Protein AF-A0A8T0D996-F1 (afdb_monomer)

Sequence (289 aa):
MVEKCVLMEALILLCLRLPQSIEVQRDLLKQLVSHVTSAWSTPTPTSQSTPMLRLLTTCATGGSGLVSILGLDQPISAHQDFQSPYVQMRITLGQNVLALLATSRRLSEPANSQQVFKRIHYLSFYHNNLFYLQQITVPLLEPVVSSVFVVVRAFNELWLPDTRALVDPSVLPAFEMTEHVKYTLLSLQIGRTDKRHLPEPKTPLERIRSSLYEHHENLLTIVGLLFTGLSPSLYHLPTDQLAMLLHQGCCAAFEHLPDLKLNSLLRILFIITLLWAFQFYPVDIAYYL

Structure (mmCIF, N/CA/C/O backbone):
data_AF-A0A8T0D996-F1
#
_entry.id   AF-A0A8T0D996-F1
#
loop_
_atom_site.group_PDB
_atom_site.id
_atom_site.type_symbol
_atom_site.label_atom_id
_atom_site.label_alt_id
_atom_site.label_comp_id
_atom_site.label_asym_id
_atom_site.label_entity_id
_atom_site.label_seq_id
_atom_site.pdbx_PDB_ins_code
_atom_site.Cartn_x
_atom_site.Cartn_y
_atom_site.Cartn_z
_atom_site.occupancy
_atom_site.B_iso_or_equiv
_atom_site.auth_seq_id
_atom_site.auth_comp_id
_atom_site.auth_asym_id
_atom_site.auth_atom_id
_atom_site.pdbx_PDB_model_num
ATOM 1 N N . MET A 1 1 ? 6.447 14.716 3.482 1.00 75.19 1 MET A N 1
ATOM 2 C CA . MET A 1 1 ? 5.285 13.816 3.686 1.00 75.19 1 MET A CA 1
ATOM 3 C C . MET A 1 1 ? 5.324 13.144 5.052 1.00 75.19 1 MET A C 1
ATOM 5 O O . MET A 1 1 ? 4.325 13.214 5.748 1.00 75.19 1 MET A O 1
ATOM 9 N N . VAL A 1 2 ? 6.461 12.573 5.469 1.00 82.50 2 VAL A N 1
ATOM 10 C CA . VAL A 1 2 ? 6.620 11.930 6.791 1.00 82.50 2 VAL A CA 1
ATOM 11 C C . VAL A 1 2 ? 6.151 12.824 7.948 1.00 82.50 2 VAL A C 1
ATOM 13 O O . VAL A 1 2 ? 5.366 12.376 8.769 1.00 82.50 2 VAL A O 1
ATOM 16 N N . GLU A 1 3 ? 6.523 14.106 7.963 1.00 86.38 3 GLU A N 1
ATOM 17 C CA . GLU A 1 3 ? 6.067 15.069 8.985 1.00 86.38 3 GLU A CA 1
ATOM 18 C C . GLU A 1 3 ? 4.539 15.217 9.039 1.00 86.38 3 GLU A C 1
ATOM 20 O O . GLU A 1 3 ? 3.952 15.231 10.118 1.00 86.38 3 GLU A O 1
ATOM 25 N N . LYS A 1 4 ? 3.877 15.265 7.872 1.00 88.56 4 LYS A N 1
ATOM 26 C CA . LYS A 1 4 ? 2.409 15.321 7.783 1.00 88.56 4 LYS A CA 1
ATOM 27 C C . LYS A 1 4 ? 1.777 14.048 8.348 1.00 88.56 4 LYS A C 1
ATOM 29 O O . LYS A 1 4 ? 0.777 14.138 9.049 1.00 88.56 4 LYS A O 1
ATOM 34 N N . CYS A 1 5 ? 2.371 12.884 8.077 1.00 90.75 5 CYS A N 1
ATOM 35 C CA . CYS A 1 5 ? 1.929 11.611 8.646 1.00 90.75 5 CYS A CA 1
ATOM 36 C C . CYS A 1 5 ? 2.093 11.589 10.172 1.00 90.75 5 CYS A C 1
ATOM 38 O O . CYS A 1 5 ? 1.161 11.210 10.867 1.00 90.75 5 CYS A O 1
ATOM 40 N N . VAL A 1 6 ? 3.227 12.055 10.705 1.00 91.38 6 VAL A N 1
ATOM 41 C CA . VAL A 1 6 ? 3.458 12.140 12.160 1.00 91.38 6 VAL A CA 1
ATOM 42 C C . VAL A 1 6 ? 2.437 13.062 12.830 1.00 91.38 6 VAL A C 1
ATOM 44 O O . VAL A 1 6 ? 1.880 12.714 13.870 1.00 91.38 6 VAL A O 1
ATOM 47 N N . LEU A 1 7 ? 2.140 14.212 12.218 1.00 92.94 7 LEU A N 1
ATOM 48 C CA . LEU A 1 7 ? 1.104 15.114 12.717 1.00 92.94 7 LEU A CA 1
ATOM 49 C C . LEU A 1 7 ? -0.284 14.457 12.682 1.00 92.94 7 LEU A C 1
ATOM 51 O O . LEU A 1 7 ? -1.027 14.564 13.654 1.00 92.94 7 LEU A O 1
ATOM 55 N N . MET A 1 8 ? -0.617 13.742 11.602 1.00 93.81 8 MET A N 1
ATOM 56 C CA . MET A 1 8 ? -1.866 12.981 11.494 1.00 93.81 8 MET A CA 1
ATOM 57 C C . MET A 1 8 ? -1.991 11.949 12.620 1.00 93.81 8 MET A C 1
ATOM 59 O O . MET A 1 8 ? -3.037 11.863 13.256 1.00 93.81 8 MET A O 1
ATOM 63 N N . GLU A 1 9 ? -0.919 11.207 12.914 1.00 92.25 9 GLU A N 1
ATOM 64 C CA . GLU A 1 9 ? -0.907 10.242 14.017 1.00 92.25 9 GLU A CA 1
ATOM 65 C C . GLU A 1 9 ? -1.180 10.909 15.368 1.00 92.25 9 GLU A C 1
ATOM 67 O O . GLU A 1 9 ? -1.999 10.419 16.147 1.00 92.25 9 GLU A O 1
ATOM 72 N N . ALA A 1 10 ? -0.523 12.040 15.638 1.00 91.25 10 ALA A N 1
ATOM 73 C CA . ALA A 1 10 ? -0.723 12.789 16.873 1.00 91.25 10 ALA A CA 1
ATOM 74 C C . ALA A 1 10 ? -2.167 13.300 17.002 1.00 91.25 10 ALA A C 1
ATOM 76 O O . ALA A 1 10 ? -2.768 13.175 18.068 1.00 91.25 10 ALA A O 1
ATOM 77 N N . LEU A 1 11 ? -2.747 13.823 15.917 1.00 92.75 11 LEU A N 1
ATOM 78 C CA . LEU A 1 11 ? -4.128 14.306 15.903 1.00 92.75 11 LEU A CA 1
ATOM 79 C C . LEU A 1 11 ? -5.136 13.173 16.127 1.00 92.75 11 LEU A C 1
ATOM 81 O O . LEU A 1 11 ? -6.045 13.340 16.935 1.00 92.75 11 LEU A O 1
ATOM 85 N N . ILE A 1 12 ? -4.947 12.008 15.495 1.00 92.25 12 ILE A N 1
ATOM 86 C CA . ILE A 1 12 ? -5.802 10.830 15.727 1.00 92.25 12 ILE A CA 1
ATOM 87 C C . ILE A 1 12 ? -5.760 10.427 17.207 1.00 92.25 12 ILE A C 1
ATOM 89 O O . ILE A 1 12 ? -6.809 10.228 17.820 1.00 92.25 12 ILE A O 1
ATOM 93 N N . LEU A 1 13 ? -4.565 10.364 17.806 1.00 88.25 13 LEU A N 1
ATOM 94 C CA . LEU A 1 13 ? -4.406 10.034 19.226 1.00 88.25 13 LEU A CA 1
ATOM 95 C C . LEU A 1 13 ? -5.079 11.050 20.151 1.00 88.25 13 LEU A C 1
ATOM 97 O O . LEU A 1 13 ? -5.648 10.661 21.170 1.00 88.25 13 LEU A O 1
ATOM 101 N N . LEU A 1 14 ? -5.001 12.340 19.824 1.00 87.62 14 LEU A N 1
ATOM 102 C CA . LEU A 1 14 ? -5.668 13.386 20.594 1.00 87.62 14 LEU A CA 1
ATOM 103 C C . LEU A 1 14 ? -7.18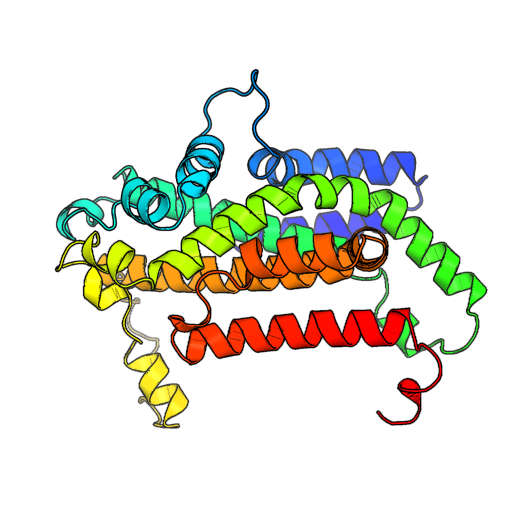8 13.259 20.485 1.00 87.62 14 LEU A C 1
ATOM 105 O O . LEU A 1 14 ? -7.861 13.300 21.512 1.00 87.62 14 LEU A O 1
ATOM 109 N N . CYS A 1 15 ? -7.723 13.035 19.282 1.00 87.81 15 CYS A N 1
ATOM 110 C CA . CYS A 1 15 ? -9.157 12.847 19.068 1.00 87.81 15 CYS A CA 1
ATOM 111 C C . CYS A 1 15 ? -9.710 11.640 19.838 1.00 87.81 15 CYS A C 1
ATOM 113 O O . CYS A 1 15 ? -10.739 11.771 20.494 1.00 87.81 15 CYS A O 1
ATOM 115 N N . LEU A 1 16 ? -8.998 10.507 19.829 1.00 84.69 16 LEU A N 1
ATOM 116 C CA . LEU A 1 16 ? -9.364 9.302 20.591 1.00 84.69 16 LEU A CA 1
ATOM 117 C C . LEU A 1 16 ? -9.319 9.498 22.118 1.00 84.69 16 LEU A C 1
ATOM 119 O O . LEU A 1 16 ? -9.825 8.663 22.862 1.00 84.69 16 LEU A O 1
ATOM 123 N N . ARG A 1 17 ? -8.677 10.569 22.601 1.00 83.44 17 ARG A N 1
ATOM 124 C CA . ARG A 1 17 ? -8.525 10.892 24.029 1.00 83.44 17 ARG A CA 1
ATOM 125 C C . ARG A 1 17 ? -9.355 12.097 24.469 1.00 83.44 17 ARG A C 1
ATOM 127 O O . ARG A 1 17 ? -9.225 12.528 25.616 1.00 83.44 17 ARG A O 1
ATOM 134 N N . LEU A 1 18 ? -10.180 12.664 23.587 1.00 80.31 18 LEU A N 1
ATOM 135 C CA . LEU A 1 18 ? -11.054 13.778 23.947 1.00 80.31 18 LEU A CA 1
ATOM 136 C C . LEU A 1 18 ? -12.053 13.333 25.029 1.00 80.31 18 LEU A C 1
ATOM 138 O O . LEU A 1 18 ? -12.611 12.248 24.932 1.00 80.31 18 LEU A O 1
ATOM 142 N N . PRO A 1 19 ? -12.349 14.151 26.050 1.00 80.44 19 PRO A N 1
ATOM 143 C CA . PRO A 1 19 ? -13.392 13.845 27.028 1.00 80.44 19 PRO A CA 1
ATOM 144 C C . PRO A 1 19 ? -14.775 14.192 26.446 1.00 80.44 19 PRO A C 1
ATOM 146 O O . PRO A 1 19 ? -15.463 15.084 26.933 1.00 80.44 19 PRO A O 1
ATOM 149 N N . GLN A 1 20 ? -15.137 13.551 25.336 1.00 82.06 20 GLN A N 1
ATOM 150 C CA . GLN A 1 20 ? -16.372 13.778 24.574 1.00 82.06 20 GLN A CA 1
ATOM 151 C C . GLN A 1 20 ? -17.089 12.452 24.312 1.00 82.06 20 GLN A C 1
ATOM 153 O O . GLN A 1 20 ? -16.497 11.390 24.504 1.00 82.06 20 GLN A O 1
ATOM 158 N N . SER A 1 21 ? -18.347 12.497 23.863 1.00 83.69 21 SER A N 1
ATOM 159 C CA . SER A 1 21 ? -19.092 11.276 23.533 1.00 83.69 21 SER A CA 1
ATOM 160 C C . SER A 1 21 ? -18.462 10.509 22.359 1.00 83.69 21 SER A C 1
ATOM 162 O O . SER A 1 21 ? -17.690 11.068 21.570 1.00 83.69 21 SER A O 1
ATOM 164 N N . ILE A 1 22 ? -18.812 9.225 22.234 1.00 82.06 22 ILE A N 1
ATOM 165 C CA . ILE A 1 22 ? -18.347 8.339 21.153 1.00 82.06 22 ILE A CA 1
ATOM 166 C C . ILE A 1 22 ? -18.677 8.943 19.788 1.00 82.06 22 ILE A C 1
ATOM 168 O O . ILE A 1 22 ? -17.839 8.957 18.891 1.00 82.06 22 ILE A O 1
ATOM 172 N N . GLU A 1 23 ? -19.887 9.477 19.642 1.00 86.69 23 GLU A N 1
ATOM 173 C CA . GLU A 1 23 ? -20.393 10.064 18.404 1.00 86.69 23 GLU A CA 1
ATOM 174 C C . GLU A 1 23 ? -19.550 11.270 17.995 1.00 86.69 23 GLU A C 1
ATOM 176 O O . GLU A 1 23 ? -19.100 11.344 16.854 1.00 86.69 23 GLU A O 1
ATOM 181 N N . VAL A 1 24 ? -19.255 12.165 18.943 1.00 88.00 24 VAL A N 1
ATOM 182 C CA . VAL A 1 24 ? -18.437 13.360 18.694 1.00 88.00 24 VAL A CA 1
ATOM 183 C C . VAL A 1 24 ? -17.018 12.972 18.283 1.00 88.00 24 VAL A C 1
ATOM 185 O O . VAL A 1 24 ? -16.485 13.520 17.319 1.00 88.00 24 VAL A O 1
ATOM 188 N N . GLN A 1 25 ? -16.403 12.009 18.975 1.00 87.00 25 GLN A N 1
ATOM 189 C CA . GLN A 1 25 ? -15.058 11.540 18.631 1.00 87.00 25 GLN A CA 1
ATOM 190 C C . GLN A 1 25 ? -15.015 10.856 17.270 1.00 87.00 25 GLN A C 1
ATOM 192 O O . GLN A 1 25 ? -14.114 11.126 16.476 1.00 87.00 25 GLN A O 1
ATOM 197 N N . ARG A 1 26 ? -15.998 10.000 16.983 1.00 88.12 26 ARG A N 1
ATOM 198 C CA . ARG A 1 26 ? -16.137 9.322 15.695 1.00 88.12 26 ARG A CA 1
ATOM 199 C C . ARG A 1 26 ? -16.312 10.319 14.563 1.00 88.12 26 ARG A C 1
ATOM 201 O O . ARG A 1 26 ? -15.649 10.173 13.542 1.00 88.12 26 ARG A O 1
ATOM 208 N N . ASP A 1 27 ? -17.158 11.328 14.727 1.00 92.69 27 ASP A N 1
ATOM 209 C CA . ASP A 1 27 ? -17.435 12.300 13.671 1.00 92.69 27 ASP A CA 1
ATOM 210 C C . ASP A 1 27 ? -16.223 13.220 13.426 1.00 92.69 27 ASP A C 1
ATOM 212 O O . ASP A 1 27 ? -15.855 13.452 12.271 1.00 92.69 27 ASP A O 1
ATOM 216 N N . LEU A 1 28 ? -15.522 13.642 14.488 1.00 92.88 28 LEU A N 1
ATOM 217 C CA . LEU A 1 28 ? -14.243 14.360 14.388 1.00 92.88 28 LEU A CA 1
ATOM 218 C C . LEU A 1 28 ? -13.171 13.531 13.679 1.00 92.88 28 LEU A C 1
ATOM 220 O O . LEU A 1 28 ? -12.520 14.022 12.757 1.00 92.88 28 LEU A O 1
ATOM 224 N N . LEU A 1 29 ? -12.993 12.269 14.081 1.00 93.50 29 LEU A N 1
ATOM 225 C CA . LEU A 1 29 ? -12.034 11.368 13.442 1.00 93.50 29 LEU A CA 1
ATOM 226 C C . LEU A 1 29 ? -12.400 11.124 11.986 1.00 93.50 29 LEU A C 1
ATOM 228 O O . LEU A 1 29 ? -11.531 11.230 11.126 1.00 93.50 29 LEU A O 1
ATOM 232 N N . LYS A 1 30 ? -13.677 10.871 11.692 1.00 94.44 30 LYS A N 1
ATOM 233 C CA . LYS A 1 30 ? -14.182 10.706 10.329 1.00 94.44 30 LYS A CA 1
ATOM 234 C C . LYS A 1 30 ? -13.843 11.917 9.472 1.00 94.44 30 LYS A C 1
ATOM 236 O O . LYS A 1 30 ? -13.360 11.738 8.359 1.00 94.44 30 LYS A O 1
ATOM 241 N N . GLN A 1 31 ? -14.045 13.132 9.978 1.00 95.38 31 GLN A N 1
ATOM 242 C CA . GLN A 1 31 ? -13.677 14.352 9.266 1.00 95.38 31 GLN A CA 1
ATOM 243 C C . GLN A 1 31 ? -12.158 14.451 9.065 1.00 95.38 31 GLN A C 1
ATOM 245 O O . GLN A 1 31 ? -11.712 14.697 7.943 1.00 95.38 31 GLN A O 1
ATOM 250 N N . LEU A 1 32 ? -11.371 14.201 10.115 1.00 95.06 32 LEU A N 1
ATOM 251 C CA . LEU A 1 32 ? -9.907 14.260 10.090 1.00 95.06 32 LEU A CA 1
ATOM 252 C C . LEU A 1 32 ? -9.307 13.298 9.053 1.00 95.06 32 LEU A C 1
ATOM 254 O O . LEU A 1 32 ? -8.478 13.704 8.235 1.00 95.06 32 LEU A O 1
ATOM 258 N N . VAL A 1 33 ? -9.742 12.034 9.057 1.00 95.00 33 VAL A N 1
ATOM 259 C CA . VAL A 1 33 ? -9.182 10.985 8.190 1.00 95.00 33 VAL A CA 1
ATOM 260 C C . VAL A 1 33 ? -9.919 10.826 6.861 1.00 95.00 33 VAL A C 1
ATOM 262 O O . VAL A 1 33 ? -9.499 10.014 6.043 1.00 95.00 33 VAL A O 1
ATOM 265 N N . SER A 1 34 ? -10.974 11.610 6.611 1.00 93.62 34 SER A N 1
ATOM 266 C CA . SER A 1 34 ? -11.822 11.503 5.412 1.00 93.62 34 SER A CA 1
ATOM 267 C C . SER A 1 34 ? -11.028 11.503 4.107 1.00 93.62 34 SER A C 1
ATOM 269 O O . SER A 1 34 ? -11.274 10.672 3.240 1.00 93.62 34 SER A O 1
ATOM 271 N N . HIS A 1 35 ? -10.049 12.396 3.965 1.00 91.38 35 HIS A N 1
ATOM 272 C CA . HIS A 1 35 ? -9.202 12.485 2.774 1.00 91.38 35 HIS A CA 1
ATOM 273 C C . HIS A 1 35 ? -8.337 11.234 2.552 1.00 91.38 35 HIS A C 1
ATOM 275 O O . HIS A 1 35 ? -8.028 10.908 1.411 1.00 91.38 35 HIS A O 1
ATOM 281 N N . VAL A 1 36 ? -7.964 10.527 3.626 1.00 94.38 36 VAL A N 1
ATOM 282 C CA . VAL A 1 36 ? -7.227 9.261 3.544 1.00 94.38 36 VAL A CA 1
ATOM 283 C C . VAL A 1 36 ? -8.195 8.139 3.205 1.00 94.38 36 VAL A C 1
ATOM 285 O O . VAL A 1 36 ? -8.009 7.451 2.211 1.00 94.38 36 VAL A O 1
ATOM 288 N N . THR A 1 37 ? -9.253 7.963 3.997 1.00 92.69 37 THR A N 1
ATOM 289 C CA . THR A 1 37 ? -10.162 6.823 3.839 1.00 92.69 37 THR A CA 1
ATOM 290 C C . THR A 1 37 ? -10.906 6.882 2.510 1.00 92.69 37 THR A C 1
ATOM 292 O O . THR A 1 37 ? -10.937 5.883 1.805 1.00 92.69 37 THR A O 1
ATOM 295 N N . SER A 1 38 ? -11.392 8.053 2.087 1.00 91.44 38 SER A N 1
ATOM 296 C CA . SER A 1 38 ? -12.090 8.210 0.799 1.00 91.44 38 SER A CA 1
ATOM 297 C C . SER A 1 38 ? -11.218 7.934 -0.427 1.00 91.44 38 SER A C 1
ATOM 299 O O . SER A 1 38 ? -11.745 7.476 -1.436 1.00 91.44 38 SER A O 1
ATOM 301 N N . ALA A 1 39 ? -9.902 8.162 -0.353 1.00 92.81 39 ALA A N 1
ATOM 302 C CA . ALA A 1 39 ? -8.986 7.836 -1.446 1.00 92.81 39 ALA A CA 1
ATOM 303 C C . ALA A 1 39 ? -8.824 6.319 -1.640 1.00 92.81 39 ALA A C 1
ATOM 305 O O . ALA A 1 39 ? -8.518 5.872 -2.744 1.00 92.81 39 ALA A O 1
ATOM 306 N N . TRP A 1 40 ? -9.036 5.542 -0.574 1.00 94.62 40 TRP A N 1
ATOM 307 C CA . TRP A 1 40 ? -8.930 4.084 -0.556 1.00 94.62 40 TRP A CA 1
ATOM 308 C C . TRP A 1 40 ? -10.284 3.372 -0.540 1.00 94.62 40 TRP A C 1
ATOM 310 O O . TRP A 1 40 ? -10.323 2.159 -0.709 1.00 94.62 40 TRP A O 1
ATOM 320 N N . SER A 1 41 ? -11.394 4.076 -0.344 1.00 85.81 41 SER A N 1
ATOM 321 C CA . SER A 1 41 ? -12.723 3.470 -0.386 1.00 85.81 41 SER A CA 1
ATOM 322 C C . SER A 1 41 ? -13.035 2.895 -1.767 1.00 85.81 41 SER A C 1
ATOM 324 O O . SER A 1 41 ? -12.596 3.416 -2.794 1.00 85.81 41 SER A O 1
ATOM 326 N N . THR A 1 42 ? -13.832 1.827 -1.790 1.00 74.25 42 THR A N 1
ATOM 327 C CA . THR A 1 42 ? -14.302 1.196 -3.027 1.00 74.25 42 THR A CA 1
ATOM 328 C C . THR A 1 42 ? -14.945 2.232 -3.968 1.00 74.25 42 THR A C 1
ATOM 330 O O . THR A 1 42 ? -15.748 3.050 -3.505 1.00 74.25 42 THR A O 1
ATOM 333 N N . PRO A 1 43 ? -14.637 2.198 -5.281 1.00 68.62 43 PRO A N 1
ATOM 334 C CA . PRO A 1 43 ? -15.266 3.055 -6.282 1.00 68.62 43 PRO A CA 1
ATOM 335 C C . PRO A 1 43 ? -16.793 3.031 -6.170 1.00 68.62 43 PRO A C 1
ATOM 337 O O . PRO A 1 43 ? -17.397 1.960 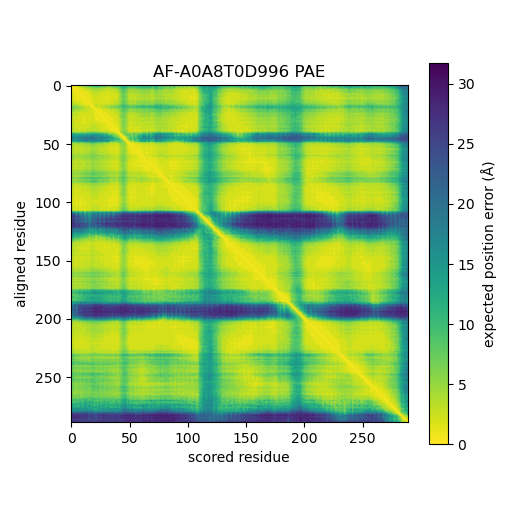-6.200 1.00 68.62 43 PRO A O 1
ATOM 340 N N . THR A 1 44 ? -17.429 4.200 -6.103 1.00 65.69 44 THR A N 1
ATOM 341 C CA . THR A 1 44 ? -18.883 4.306 -6.310 1.00 65.69 44 THR A CA 1
ATOM 342 C C . THR A 1 44 ? -19.147 4.833 -7.722 1.00 65.69 44 THR A C 1
ATOM 344 O O . THR A 1 44 ? -18.340 5.612 -8.234 1.00 65.69 44 THR A O 1
ATOM 347 N N . PRO A 1 45 ? -20.257 4.448 -8.379 1.00 59.62 45 PRO A N 1
ATOM 348 C CA . PRO A 1 45 ? -20.534 4.823 -9.772 1.00 59.62 45 PRO A CA 1
ATOM 349 C C . PRO A 1 45 ? -20.622 6.341 -10.016 1.00 59.62 45 PRO A C 1
ATOM 351 O O . PRO A 1 45 ? -20.554 6.785 -11.156 1.00 59.62 45 PRO A O 1
ATOM 354 N N . THR A 1 46 ? -20.740 7.149 -8.959 1.00 60.12 46 THR A N 1
ATOM 355 C CA . THR A 1 46 ? -20.806 8.617 -9.006 1.00 60.12 46 THR A CA 1
ATOM 356 C C . THR A 1 46 ? -19.481 9.310 -8.667 1.00 60.12 46 THR A C 1
ATOM 358 O O . THR A 1 46 ? -19.439 10.537 -8.580 1.00 60.12 46 THR A O 1
ATOM 361 N N . SER A 1 47 ? -18.399 8.567 -8.410 1.00 64.88 47 SER A N 1
ATOM 362 C CA . SER A 1 47 ? -17.110 9.153 -8.027 1.00 64.88 47 SER A CA 1
ATOM 363 C C . SER A 1 47 ? -16.440 9.869 -9.203 1.00 64.88 47 SER A C 1
ATOM 365 O O . SER A 1 47 ? -16.265 9.300 -10.279 1.00 64.88 47 SER A O 1
ATOM 367 N N . GLN A 1 48 ? -16.012 11.117 -8.988 1.00 69.25 48 GLN A N 1
ATOM 368 C CA . GLN A 1 48 ? -15.143 11.818 -9.934 1.00 69.25 48 GLN A CA 1
ATOM 369 C C . GLN A 1 48 ? -13.816 11.058 -10.088 1.00 69.25 48 GLN A C 1
ATOM 371 O O . GLN A 1 48 ? -13.273 10.540 -9.111 1.00 69.25 48 GLN A O 1
ATOM 376 N N . SER A 1 49 ? -13.285 11.001 -11.312 1.00 75.25 49 SER A N 1
ATOM 377 C CA . SER A 1 49 ? -12.034 10.297 -11.608 1.00 75.25 49 SER A CA 1
ATOM 378 C C . SER A 1 49 ? -10.842 10.973 -10.927 1.00 75.25 49 SER A C 1
ATOM 380 O O . SER A 1 49 ? -10.295 11.948 -11.440 1.00 75.25 49 SER A O 1
ATOM 382 N N . THR A 1 50 ? -10.406 10.431 -9.790 1.00 87.88 50 THR A N 1
ATOM 383 C CA . THR A 1 50 ? -9.160 10.829 -9.123 1.00 87.88 50 THR A CA 1
ATOM 384 C C . THR A 1 50 ? -7.992 9.936 -9.563 1.00 87.88 50 THR A C 1
ATOM 386 O O . THR A 1 50 ? -8.210 8.808 -10.016 1.00 87.88 50 THR A O 1
ATOM 389 N N . PRO A 1 51 ? -6.728 10.381 -9.411 1.00 91.50 51 PRO A N 1
ATOM 390 C CA . PRO A 1 51 ? -5.572 9.537 -9.712 1.00 91.50 51 PRO A CA 1
ATOM 391 C C . PRO A 1 51 ? -5.566 8.224 -8.915 1.00 91.50 51 PRO A C 1
ATOM 393 O O . PRO A 1 51 ? -5.252 7.174 -9.471 1.00 91.50 51 PRO A O 1
ATOM 396 N N . MET A 1 52 ? -5.965 8.270 -7.639 1.00 93.44 52 MET A N 1
ATOM 397 C CA . MET A 1 52 ? -6.047 7.076 -6.798 1.00 93.44 52 MET A CA 1
ATOM 398 C C . MET A 1 52 ? -7.172 6.142 -7.257 1.00 93.44 52 MET A C 1
ATOM 400 O O . MET A 1 52 ? -6.957 4.940 -7.350 1.00 93.44 52 MET A O 1
ATOM 404 N N . LEU A 1 53 ? -8.333 6.678 -7.651 1.00 91.94 53 LEU A N 1
ATOM 405 C CA . LEU A 1 53 ? -9.420 5.870 -8.208 1.00 91.94 53 LEU A CA 1
ATOM 406 C C . LEU A 1 53 ? -8.989 5.142 -9.488 1.00 91.94 53 LEU A C 1
ATOM 408 O O . LEU A 1 53 ? -9.257 3.952 -9.655 1.00 91.94 53 LEU A O 1
ATOM 412 N N . ARG A 1 54 ? -8.270 5.842 -10.374 1.00 92.81 54 ARG A N 1
ATOM 413 C CA . ARG A 1 54 ? -7.671 5.238 -11.570 1.00 92.81 54 ARG A CA 1
ATOM 414 C C . ARG A 1 54 ? -6.706 4.115 -11.190 1.00 92.81 54 ARG A C 1
ATOM 416 O O . ARG A 1 54 ? -6.760 3.048 -11.780 1.00 92.81 54 ARG A O 1
ATOM 423 N N . LEU A 1 55 ? -5.865 4.325 -10.177 1.00 95.12 55 LEU A N 1
ATOM 424 C CA . LEU A 1 55 ? -4.962 3.288 -9.679 1.00 95.12 55 LEU A CA 1
ATOM 425 C C . LEU A 1 55 ? -5.717 2.058 -9.173 1.00 95.12 55 LEU A C 1
ATOM 427 O O . LEU A 1 55 ? -5.417 0.952 -9.605 1.00 95.12 55 LEU A O 1
ATOM 431 N N . LEU A 1 56 ? -6.716 2.239 -8.308 1.00 94.25 56 LEU A N 1
ATOM 432 C CA . LEU A 1 56 ? -7.494 1.135 -7.742 1.00 94.25 56 LEU A CA 1
ATOM 433 C C . LEU A 1 56 ? -8.231 0.335 -8.824 1.00 94.25 56 LEU A C 1
ATOM 435 O O . LEU A 1 56 ? -8.206 -0.893 -8.811 1.00 94.25 56 LEU A O 1
ATOM 439 N N . THR A 1 57 ? -8.847 1.030 -9.782 1.00 93.12 57 THR A N 1
ATOM 440 C CA . THR A 1 57 ? -9.562 0.393 -10.899 1.00 93.12 57 THR A CA 1
ATOM 441 C C . THR A 1 57 ? -8.616 -0.362 -11.827 1.00 93.12 57 THR A C 1
ATOM 443 O O . THR A 1 57 ? -8.928 -1.479 -12.227 1.00 93.12 57 THR A O 1
ATOM 446 N N . THR A 1 58 ? -7.435 0.182 -12.124 1.00 94.50 58 THR A N 1
ATOM 447 C CA . THR A 1 58 ? -6.437 -0.528 -12.929 1.00 94.50 58 THR A CA 1
ATOM 448 C C . THR A 1 58 ? -5.839 -1.724 -12.177 1.00 94.50 58 THR A C 1
ATOM 450 O O . THR A 1 58 ? -5.710 -2.796 -12.764 1.00 94.50 58 THR A O 1
ATOM 453 N N . CYS A 1 59 ? -5.558 -1.610 -10.874 1.00 95.06 59 CYS A N 1
ATOM 454 C CA . CYS A 1 59 ? -5.070 -2.726 -10.051 1.00 95.06 59 CYS A CA 1
ATOM 455 C C . CYS A 1 59 ? -6.067 -3.891 -9.945 1.00 95.06 59 CYS A C 1
ATOM 457 O O . CYS A 1 59 ? -5.652 -5.011 -9.660 1.00 95.06 59 CYS A O 1
ATOM 459 N N . ALA A 1 60 ? -7.361 -3.677 -10.213 1.00 92.50 60 ALA A N 1
ATOM 460 C CA . ALA A 1 60 ? -8.340 -4.765 -10.283 1.00 92.50 60 ALA A CA 1
ATOM 461 C C . ALA A 1 60 ? -8.038 -5.774 -11.412 1.00 92.50 60 ALA A C 1
ATOM 463 O O . ALA A 1 60 ? -8.481 -6.917 -11.341 1.00 92.50 60 ALA A O 1
ATOM 464 N N . THR A 1 61 ? -7.256 -5.375 -12.424 1.00 93.94 61 THR A N 1
ATOM 465 C CA . THR A 1 61 ? -6.742 -6.268 -13.482 1.00 93.94 61 THR A CA 1
ATOM 466 C C . THR A 1 61 ? -5.465 -7.019 -13.079 1.00 93.94 61 THR A C 1
ATOM 468 O O . THR A 1 61 ? -4.913 -7.773 -13.879 1.00 93.94 61 THR A O 1
ATOM 471 N N . GLY A 1 62 ? -5.002 -6.837 -11.839 1.00 94.88 62 GLY A N 1
ATOM 472 C CA . GLY A 1 62 ? -3.837 -7.516 -11.291 1.00 94.88 62 GLY A CA 1
ATOM 473 C C . GLY A 1 62 ? -2.509 -6.819 -11.586 1.00 94.88 62 GLY A C 1
ATOM 474 O O . GLY A 1 62 ? -2.443 -5.602 -11.796 1.00 94.88 62 GLY A O 1
ATOM 475 N N . GLY A 1 63 ? -1.431 -7.603 -11.593 1.00 96.19 63 GLY A N 1
ATOM 476 C CA . GLY A 1 63 ? -0.065 -7.113 -11.797 1.00 96.19 63 GLY A CA 1
ATOM 477 C C . GLY A 1 63 ? 0.154 -6.402 -13.139 1.00 96.19 63 GLY A C 1
ATOM 478 O O . GLY A 1 63 ? 0.872 -5.405 -13.189 1.00 96.19 63 GLY A O 1
ATOM 479 N N . SER A 1 64 ? -0.511 -6.843 -14.212 1.00 97.00 64 SER A N 1
ATOM 480 C CA . SER A 1 64 ? -0.417 -6.220 -15.546 1.00 97.00 64 SER A CA 1
ATOM 481 C C . SER A 1 64 ? -0.927 -4.772 -15.557 1.00 97.00 64 SER A C 1
ATOM 483 O O . SER A 1 64 ? -0.282 -3.877 -16.108 1.00 97.00 64 SER A O 1
ATOM 485 N N . GLY A 1 65 ? -2.039 -4.512 -14.867 1.00 97.19 65 GLY A N 1
ATOM 486 C CA . GLY A 1 65 ? -2.548 -3.163 -14.669 1.00 97.19 65 GLY A CA 1
ATOM 487 C C . GLY A 1 65 ? -1.567 -2.294 -13.888 1.00 97.19 65 GLY A C 1
ATOM 488 O O . GLY A 1 65 ? -1.326 -1.142 -14.257 1.00 97.19 65 GLY A O 1
ATOM 489 N N . LEU A 1 66 ? -0.961 -2.849 -12.833 1.00 97.50 66 LEU A N 1
ATOM 490 C CA . LEU A 1 66 ? 0.024 -2.130 -12.029 1.00 97.50 66 LEU A CA 1
ATOM 491 C C . LEU A 1 66 ? 1.282 -1.771 -12.839 1.00 97.50 66 LEU A C 1
ATOM 493 O O . LEU A 1 66 ? 1.777 -0.651 -12.714 1.00 97.50 66 LEU A O 1
ATOM 497 N N . VAL A 1 67 ? 1.757 -2.677 -13.702 1.00 98.19 67 VAL A N 1
ATOM 498 C CA . VAL A 1 67 ? 2.844 -2.412 -14.661 1.00 98.19 67 VAL A CA 1
ATOM 499 C C . VAL A 1 67 ? 2.511 -1.187 -15.511 1.00 98.19 67 VAL A C 1
ATOM 501 O O . VAL A 1 67 ? 3.267 -0.217 -15.487 1.00 98.19 67 VAL A O 1
ATOM 504 N N . SER A 1 68 ? 1.349 -1.185 -16.168 1.00 97.25 68 SER A N 1
ATOM 505 C CA . SER A 1 68 ? 0.947 -0.104 -17.075 1.00 97.25 68 SER A CA 1
ATOM 506 C C . SER A 1 68 ? 0.761 1.242 -16.360 1.00 97.25 68 SER A C 1
ATOM 508 O O . SER A 1 68 ? 1.282 2.271 -16.792 1.00 97.25 68 SER A O 1
ATOM 510 N N . ILE A 1 69 ? 0.059 1.275 -15.221 1.00 97.00 69 ILE A N 1
ATOM 511 C CA . ILE A 1 69 ? -0.252 2.549 -14.550 1.00 97.00 69 ILE A CA 1
ATOM 512 C C . ILE A 1 69 ? 0.964 3.199 -13.884 1.00 97.00 69 ILE A C 1
ATOM 514 O O . ILE A 1 69 ? 1.007 4.426 -13.737 1.00 97.00 69 ILE A O 1
ATOM 518 N N . LEU A 1 70 ? 1.954 2.396 -13.482 1.00 97.38 70 LEU A N 1
ATOM 519 C CA . LEU A 1 70 ? 3.231 2.883 -12.960 1.00 97.38 70 LEU A CA 1
ATOM 520 C C . LEU A 1 70 ? 4.277 3.111 -14.062 1.00 97.38 70 LEU A C 1
ATOM 522 O O . LEU A 1 70 ? 5.361 3.621 -13.748 1.00 97.38 70 LEU A O 1
ATOM 526 N N . GLY A 1 71 ? 3.946 2.771 -15.313 1.00 96.94 71 GLY A N 1
ATOM 527 C CA . GLY A 1 71 ? 4.794 2.896 -16.495 1.00 96.94 71 GLY A CA 1
ATOM 528 C C . GLY A 1 71 ? 6.001 1.969 -16.479 1.00 96.94 71 GLY A C 1
ATOM 529 O O . GLY A 1 71 ? 7.053 2.365 -16.959 1.00 96.94 71 GLY A O 1
ATOM 530 N N . LEU A 1 72 ? 5.908 0.791 -15.858 1.00 97.94 72 LEU A N 1
ATOM 531 C CA . LEU A 1 72 ? 7.026 -0.160 -15.806 1.00 97.94 72 LEU A CA 1
ATOM 532 C C . LEU A 1 72 ? 7.281 -0.829 -17.167 1.00 97.94 72 LEU A C 1
ATOM 534 O O . LEU A 1 72 ? 8.352 -1.382 -17.376 1.00 97.94 72 LEU A O 1
ATOM 538 N N . ASP A 1 73 ? 6.312 -0.756 -18.075 1.00 97.88 73 ASP A N 1
ATOM 539 C CA . ASP A 1 73 ? 6.373 -1.127 -19.493 1.00 97.88 73 ASP A CA 1
ATOM 540 C C . ASP A 1 73 ? 7.048 -0.058 -20.373 1.00 97.88 73 ASP A C 1
ATOM 542 O O . ASP A 1 73 ? 7.177 -0.235 -21.582 1.00 97.88 73 ASP A O 1
ATOM 546 N N . GLN A 1 74 ? 7.453 1.071 -19.788 1.00 97.69 74 GLN A N 1
ATOM 547 C CA . GLN A 1 74 ? 8.075 2.182 -20.500 1.00 97.69 74 GLN A CA 1
ATOM 548 C C . GLN A 1 74 ? 9.586 2.220 -20.247 1.00 97.69 74 GLN A C 1
ATOM 550 O O . GLN A 1 74 ? 10.047 1.861 -19.160 1.00 97.69 74 GLN A O 1
ATOM 555 N N . PRO A 1 75 ? 10.383 2.711 -21.212 1.00 96.88 75 PRO A N 1
ATOM 556 C CA . PRO A 1 75 ? 11.825 2.808 -21.043 1.00 96.88 75 PRO A CA 1
ATOM 557 C C . PRO A 1 75 ? 12.194 3.772 -19.913 1.00 96.88 75 PRO A C 1
ATOM 559 O O . PRO A 1 75 ? 11.500 4.755 -19.643 1.00 96.88 75 PRO A O 1
ATOM 562 N N . ILE A 1 76 ? 13.361 3.561 -19.301 1.00 95.56 76 ILE A N 1
ATOM 563 C CA . ILE A 1 76 ? 13.831 4.345 -18.151 1.00 95.56 76 ILE A CA 1
ATOM 564 C C . ILE A 1 76 ? 13.902 5.860 -18.420 1.00 95.56 76 ILE A C 1
ATOM 566 O O . ILE A 1 76 ? 13.765 6.671 -17.499 1.00 95.56 76 ILE A O 1
ATOM 570 N N . SER A 1 77 ? 14.067 6.256 -19.687 1.00 94.38 77 SER A N 1
ATOM 571 C CA . SER A 1 77 ? 14.025 7.649 -20.147 1.00 94.38 77 SER A CA 1
ATOM 572 C C . SER A 1 77 ? 12.681 8.332 -19.860 1.00 94.38 77 SER A C 1
ATOM 574 O O . SER A 1 77 ? 12.670 9.508 -19.499 1.00 94.38 77 SER A O 1
ATOM 576 N N . ALA A 1 78 ? 11.563 7.597 -19.889 1.00 94.00 78 ALA A N 1
ATOM 577 C CA . ALA A 1 78 ? 10.221 8.099 -19.575 1.00 94.00 78 ALA A CA 1
ATOM 578 C C . ALA A 1 78 ? 10.024 8.466 -18.085 1.00 94.00 78 ALA A C 1
ATOM 580 O O . ALA A 1 78 ? 9.005 9.055 -17.706 1.00 94.00 78 ALA A O 1
ATOM 581 N N . HIS A 1 79 ? 10.998 8.137 -17.225 1.00 94.25 79 HIS A N 1
ATOM 582 C CA . HIS A 1 79 ? 10.983 8.408 -15.782 1.00 94.25 79 HIS A CA 1
ATOM 583 C C . HIS A 1 79 ? 12.012 9.454 -15.330 1.00 94.25 79 HIS A C 1
ATOM 585 O O . HIS A 1 79 ? 12.213 9.647 -14.121 1.00 94.25 79 HIS A O 1
ATOM 591 N N . GLN A 1 80 ? 12.692 10.107 -16.277 1.00 91.81 80 GLN A N 1
ATOM 592 C CA . GLN A 1 80 ? 13.637 11.177 -15.965 1.00 91.81 80 GLN A CA 1
ATOM 593 C C . GLN A 1 80 ? 12.916 12.433 -15.476 1.00 91.81 80 GLN A C 1
ATOM 595 O O . GLN A 1 80 ? 13.312 12.994 -14.453 1.00 91.81 80 GLN A O 1
ATOM 600 N N . ASP A 1 81 ? 11.836 12.818 -16.160 1.00 92.25 81 ASP A N 1
ATOM 601 C CA . ASP A 1 81 ? 11.016 13.967 -15.792 1.00 92.25 81 ASP A CA 1
ATOM 602 C C . ASP A 1 81 ? 10.129 13.656 -14.578 1.00 92.25 81 ASP A C 1
ATOM 604 O O . ASP A 1 81 ? 9.351 12.700 -14.571 1.00 92.25 81 ASP A O 1
ATOM 608 N N . PHE A 1 82 ? 10.213 14.500 -13.551 1.00 89.81 82 PHE A N 1
ATOM 609 C CA . PHE A 1 82 ? 9.373 14.400 -12.364 1.00 89.81 82 PHE A CA 1
ATOM 610 C C . PHE A 1 82 ? 7.901 14.701 -12.646 1.00 89.81 82 PHE A C 1
ATOM 612 O O . PHE A 1 82 ? 7.052 14.220 -11.899 1.00 89.81 82 PHE A O 1
ATOM 619 N N . GLN A 1 83 ? 7.583 15.458 -13.698 1.00 93.06 83 GLN A N 1
ATOM 620 C CA . GLN A 1 83 ? 6.204 15.754 -14.098 1.00 93.06 83 GLN A CA 1
ATOM 621 C C . GLN A 1 83 ? 5.579 14.649 -14.957 1.00 93.06 83 GLN A C 1
ATOM 623 O O . GLN A 1 83 ? 4.377 14.681 -15.218 1.00 93.06 83 GLN A O 1
ATOM 628 N N . SER A 1 84 ? 6.364 13.633 -15.339 1.00 94.69 84 SER A N 1
ATOM 629 C CA . SER A 1 84 ? 5.863 12.451 -16.038 1.00 94.69 84 SER A CA 1
ATOM 630 C C . SER A 1 84 ? 4.688 11.823 -15.275 1.00 94.69 84 SER A C 1
ATOM 632 O O . SER A 1 84 ? 4.773 11.642 -14.050 1.00 94.69 84 SER A O 1
ATOM 634 N N . PRO A 1 85 ? 3.602 11.428 -15.969 1.00 94.81 85 PRO A N 1
ATOM 635 C CA . PRO A 1 85 ? 2.414 10.867 -15.328 1.00 94.81 85 PRO A CA 1
ATOM 636 C C . PRO A 1 85 ? 2.730 9.617 -14.495 1.00 94.81 85 PRO A C 1
ATOM 638 O O . PRO A 1 85 ? 2.112 9.400 -13.454 1.00 94.81 85 PRO A O 1
ATOM 641 N N . TYR A 1 86 ? 3.728 8.829 -14.900 1.00 95.44 86 TYR A N 1
ATOM 642 C CA . TYR A 1 86 ? 4.169 7.629 -14.186 1.00 95.44 86 TYR A CA 1
ATOM 643 C C . TYR A 1 86 ? 4.874 7.959 -12.868 1.00 95.44 86 TYR A C 1
ATOM 645 O O . TYR A 1 86 ? 4.643 7.317 -11.841 1.00 95.44 86 TYR A O 1
ATOM 653 N N . VAL A 1 87 ? 5.724 8.991 -12.879 1.00 95.88 87 VAL A N 1
ATOM 654 C CA . VAL A 1 87 ? 6.427 9.452 -11.676 1.00 95.88 87 VAL A CA 1
ATOM 655 C C . VAL A 1 87 ? 5.422 10.052 -10.694 1.00 95.88 87 VAL A C 1
ATOM 657 O O . VAL A 1 87 ? 5.429 9.683 -9.519 1.00 95.88 87 VAL A O 1
ATOM 660 N N . GLN A 1 88 ? 4.504 10.892 -11.177 1.00 96.50 88 GLN A N 1
ATOM 661 C CA . GLN A 1 88 ? 3.432 11.470 -10.363 1.00 96.50 88 GLN A CA 1
ATOM 662 C C . GLN A 1 88 ? 2.490 10.409 -9.787 1.00 96.50 88 GLN A C 1
ATOM 664 O O . GLN A 1 88 ? 2.093 10.510 -8.624 1.00 96.50 88 GLN A O 1
ATOM 669 N N . MET A 1 89 ? 2.177 9.358 -10.551 1.00 96.81 89 MET A N 1
ATOM 670 C CA . MET A 1 89 ? 1.369 8.246 -10.053 1.00 96.81 89 MET A CA 1
ATOM 671 C C . MET A 1 89 ? 2.072 7.495 -8.918 1.00 96.81 89 MET A C 1
ATOM 673 O O . MET A 1 89 ? 1.461 7.259 -7.878 1.00 96.81 89 MET A O 1
ATOM 677 N N . ARG A 1 90 ? 3.372 7.190 -9.052 1.00 96.38 90 ARG A N 1
ATOM 678 C CA . ARG A 1 90 ? 4.148 6.576 -7.959 1.00 96.38 90 ARG A CA 1
ATOM 679 C C . ARG A 1 90 ? 4.215 7.473 -6.725 1.00 96.38 90 ARG A C 1
ATOM 681 O O . ARG A 1 90 ? 4.069 6.972 -5.616 1.00 96.38 90 ARG A O 1
ATOM 688 N N . ILE A 1 91 ? 4.388 8.784 -6.903 1.00 95.50 91 ILE A N 1
ATOM 689 C CA . ILE A 1 91 ? 4.375 9.750 -5.793 1.00 95.50 91 ILE A CA 1
ATOM 690 C C . ILE A 1 91 ? 3.006 9.760 -5.107 1.00 95.50 91 ILE A C 1
ATOM 692 O O . ILE A 1 91 ? 2.938 9.714 -3.880 1.00 95.50 91 ILE A O 1
ATOM 696 N N . THR A 1 92 ? 1.924 9.782 -5.884 1.00 95.81 92 THR A N 1
ATOM 697 C CA . THR A 1 92 ? 0.554 9.774 -5.362 1.00 95.81 92 THR A CA 1
ATOM 698 C C . THR A 1 92 ? 0.274 8.490 -4.591 1.00 95.81 92 THR A C 1
ATOM 700 O O . THR A 1 92 ? -0.209 8.563 -3.461 1.00 95.81 92 THR A O 1
ATOM 703 N N . LEU A 1 93 ? 0.625 7.327 -5.147 1.00 97.12 93 LEU A N 1
ATOM 704 C CA . LEU A 1 93 ? 0.512 6.048 -4.450 1.00 97.12 93 LEU A CA 1
ATOM 705 C C . LEU A 1 93 ? 1.295 6.077 -3.133 1.00 97.12 93 LEU A C 1
ATOM 707 O O . LEU A 1 93 ? 0.727 5.784 -2.087 1.00 97.12 93 LEU A O 1
ATOM 711 N N . GLY A 1 94 ? 2.561 6.496 -3.157 1.00 96.75 94 GLY A N 1
ATOM 712 C CA . GLY A 1 94 ? 3.402 6.539 -1.962 1.00 96.75 94 GLY A CA 1
ATOM 713 C C . GLY A 1 94 ? 2.866 7.459 -0.874 1.00 96.75 94 GLY A C 1
ATOM 714 O O . GLY A 1 94 ? 2.845 7.089 0.299 1.00 96.75 94 GLY A O 1
ATOM 715 N N . GLN A 1 95 ? 2.363 8.638 -1.244 1.00 95.75 95 GLN A N 1
ATOM 716 C CA . GLN A 1 95 ? 1.729 9.553 -0.294 1.00 95.75 95 GLN A CA 1
ATOM 717 C C . GLN A 1 95 ? 0.466 8.945 0.326 1.00 95.75 95 GLN A C 1
ATOM 719 O O . GLN A 1 95 ? 0.301 9.016 1.544 1.00 95.75 95 GLN A O 1
ATOM 724 N N . ASN A 1 96 ? -0.388 8.315 -0.487 1.00 96.81 96 ASN A N 1
ATOM 725 C CA . ASN A 1 96 ? -1.617 7.673 -0.019 1.00 96.81 96 ASN A CA 1
ATOM 726 C C . ASN A 1 96 ? -1.335 6.450 0.861 1.00 96.81 96 ASN A C 1
ATOM 728 O O . ASN A 1 96 ? -2.014 6.265 1.868 1.00 96.81 96 ASN A O 1
ATOM 732 N N . VAL A 1 97 ? -0.316 5.652 0.529 1.00 97.81 97 VAL A N 1
ATOM 733 C CA . VAL A 1 97 ? 0.125 4.503 1.333 1.00 97.81 97 VAL A CA 1
ATOM 734 C C . VAL A 1 97 ? 0.683 4.973 2.675 1.00 97.81 97 VAL A C 1
ATOM 736 O O . VAL A 1 97 ? 0.305 4.436 3.708 1.00 97.81 97 VAL A O 1
ATOM 739 N N . LEU A 1 98 ? 1.536 6.002 2.702 1.00 96.94 98 LEU A N 1
ATOM 740 C CA . LEU A 1 98 ? 2.083 6.529 3.958 1.00 96.94 98 LEU A CA 1
ATOM 741 C C . LEU A 1 98 ? 1.014 7.178 4.844 1.00 96.94 98 LEU A C 1
ATOM 743 O O . LEU A 1 98 ? 1.074 7.046 6.068 1.00 96.94 98 LEU A O 1
ATOM 747 N N . ALA A 1 99 ? 0.053 7.886 4.248 1.00 96.88 99 ALA A N 1
ATOM 748 C CA . ALA A 1 99 ? -1.068 8.458 4.983 1.00 96.88 99 ALA A CA 1
ATOM 749 C C . ALA A 1 99 ? -1.945 7.352 5.584 1.00 96.88 99 ALA A C 1
ATOM 751 O O . ALA A 1 99 ? -2.221 7.383 6.782 1.00 96.88 99 ALA A O 1
ATOM 752 N N . LEU A 1 100 ? -2.296 6.335 4.789 1.00 97.62 100 LEU A N 1
ATOM 753 C CA . LEU A 1 100 ? -3.073 5.198 5.270 1.00 97.62 100 LEU A CA 1
ATOM 754 C C . LEU A 1 100 ? -2.325 4.412 6.346 1.00 97.62 100 LEU A C 1
ATOM 756 O O . LEU A 1 100 ? -2.916 4.095 7.367 1.00 97.62 100 LEU A O 1
ATOM 760 N N . LEU A 1 101 ? -1.025 4.168 6.181 1.00 96.69 101 LEU A N 1
ATOM 761 C CA . LEU A 1 101 ? -0.204 3.497 7.188 1.00 96.69 101 LEU A CA 1
ATOM 762 C C . LEU A 1 101 ? -0.243 4.224 8.534 1.00 96.69 101 LEU A C 1
ATOM 764 O O . LEU A 1 101 ? -0.453 3.590 9.566 1.00 96.69 101 LEU A O 1
ATOM 768 N N . ALA A 1 102 ? -0.054 5.544 8.527 1.00 95.00 102 ALA A N 1
ATOM 769 C CA . ALA A 1 102 ? -0.125 6.369 9.729 1.00 95.00 102 ALA A CA 1
ATOM 770 C C . ALA A 1 102 ? -1.515 6.305 10.383 1.00 95.00 102 ALA A C 1
ATOM 772 O O . ALA A 1 102 ? -1.634 6.078 11.589 1.00 95.00 102 ALA A O 1
ATOM 773 N N . THR A 1 103 ? -2.570 6.438 9.576 1.00 95.31 103 THR A N 1
ATOM 774 C CA . THR A 1 103 ? -3.958 6.346 10.034 1.00 95.31 103 THR A CA 1
ATOM 775 C C . THR A 1 103 ? -4.273 4.967 10.616 1.00 95.31 103 THR A C 1
ATOM 777 O O . THR A 1 103 ? -4.671 4.871 11.776 1.00 95.31 103 THR A O 1
ATOM 780 N N . SER A 1 104 ? -4.034 3.889 9.868 1.00 94.75 104 SER A N 1
ATOM 781 C CA . SER A 1 104 ? -4.268 2.510 10.303 1.00 94.75 104 SER A CA 1
ATOM 782 C C . SER A 1 104 ? -3.471 2.163 11.550 1.00 94.75 104 SER A C 1
ATOM 784 O O . SER A 1 104 ? -4.009 1.503 12.433 1.00 94.75 104 SER A O 1
ATOM 786 N N . ARG A 1 105 ? -2.231 2.649 11.683 1.00 92.19 105 ARG A N 1
ATOM 787 C CA . ARG A 1 105 ? -1.407 2.405 12.873 1.00 92.19 105 ARG A CA 1
ATOM 788 C C . ARG A 1 105 ? -2.085 2.910 14.138 1.00 92.19 105 ARG A C 1
ATOM 790 O O . ARG A 1 105 ? -2.111 2.186 15.122 1.00 92.19 105 ARG A O 1
ATOM 797 N N . ARG A 1 106 ? -2.651 4.120 14.109 1.00 90.44 106 ARG A N 1
ATOM 798 C CA . ARG A 1 106 ? -3.284 4.722 15.294 1.00 90.44 106 ARG A CA 1
ATOM 799 C C . ARG A 1 106 ? -4.718 4.286 15.517 1.00 90.44 106 ARG A C 1
ATOM 801 O O . ARG A 1 106 ? -5.130 4.197 16.664 1.00 90.44 106 ARG A O 1
ATOM 808 N N . LEU A 1 107 ? -5.454 3.968 14.456 1.00 89.88 107 LEU A N 1
ATOM 809 C CA . LEU A 1 107 ? -6.804 3.417 14.581 1.00 89.88 107 LEU A CA 1
ATOM 810 C C . LEU A 1 107 ? -6.810 1.946 15.033 1.00 89.88 107 LEU A C 1
ATOM 812 O O . LEU A 1 107 ? -7.806 1.493 15.589 1.00 89.88 107 LEU A O 1
ATOM 816 N N . SER A 1 108 ? -5.713 1.217 14.810 1.00 85.56 108 SER A N 1
ATOM 817 C CA . SER A 1 108 ? -5.573 -0.197 15.200 1.00 85.56 108 SER A CA 1
ATOM 818 C C . SER A 1 108 ? -4.820 -0.388 16.518 1.00 85.56 108 SER A C 1
ATOM 820 O O . SER A 1 108 ? -4.727 -1.506 17.015 1.00 85.56 108 SER A O 1
ATOM 822 N N . GLU A 1 109 ? -4.249 0.677 17.085 1.00 74.50 109 GLU A N 1
ATOM 823 C CA . GLU A 1 109 ? -3.557 0.604 18.367 1.00 74.50 109 GLU A CA 1
ATOM 824 C C . GLU A 1 109 ? -4.573 0.675 19.517 1.00 74.50 109 GLU A C 1
ATOM 826 O O . GLU A 1 109 ? -5.393 1.597 19.560 1.00 74.50 109 GLU A O 1
ATOM 831 N N . PRO A 1 110 ? -4.525 -0.249 20.491 1.00 58.22 110 PRO A N 1
ATOM 832 C CA . PRO A 1 110 ? -5.344 -0.126 21.686 1.00 58.22 110 PRO A CA 1
ATOM 833 C C . PRO A 1 110 ? -4.919 1.135 22.447 1.00 58.22 110 PRO A C 1
ATOM 835 O O . PRO A 1 110 ? -3.751 1.285 22.821 1.00 58.22 110 PRO A O 1
ATOM 838 N N . ALA A 1 111 ? -5.855 2.056 22.696 1.00 51.47 111 ALA A N 1
ATOM 839 C CA . ALA A 1 111 ? -5.574 3.239 23.500 1.00 51.47 111 ALA A CA 1
ATOM 840 C C . ALA A 1 111 ? -5.094 2.786 24.896 1.00 51.47 111 ALA A C 1
ATOM 842 O O . ALA A 1 111 ? -5.877 2.284 25.694 1.00 51.47 111 ALA A O 1
ATOM 843 N N . ASN A 1 112 ? -3.791 2.963 25.158 1.00 47.28 112 ASN A N 1
ATOM 844 C CA . ASN A 1 112 ? -3.003 2.528 26.328 1.00 47.28 112 ASN A CA 1
ATOM 845 C C . ASN A 1 112 ? -2.370 1.124 26.277 1.00 47.28 112 ASN A C 1
ATOM 847 O O . ASN A 1 112 ? -2.655 0.271 27.120 1.00 47.28 112 ASN A O 1
ATOM 851 N N . SER A 1 113 ? -1.327 0.954 25.462 1.00 40.50 113 SER A N 1
ATOM 852 C CA . SER A 1 113 ? -0.317 -0.104 25.664 1.00 40.50 113 SER A CA 1
ATOM 853 C C . SER A 1 113 ? 0.285 -0.113 27.087 1.00 40.50 113 SER A C 1
ATOM 855 O O . SER A 1 113 ? 0.585 -1.176 27.626 1.00 40.50 113 SER A O 1
ATOM 857 N N . GLN A 1 114 ? 0.365 1.042 27.767 1.00 39.06 114 GLN A N 1
ATOM 858 C CA . GLN A 1 114 ? 0.829 1.127 29.163 1.00 39.06 114 GLN A CA 1
ATOM 859 C 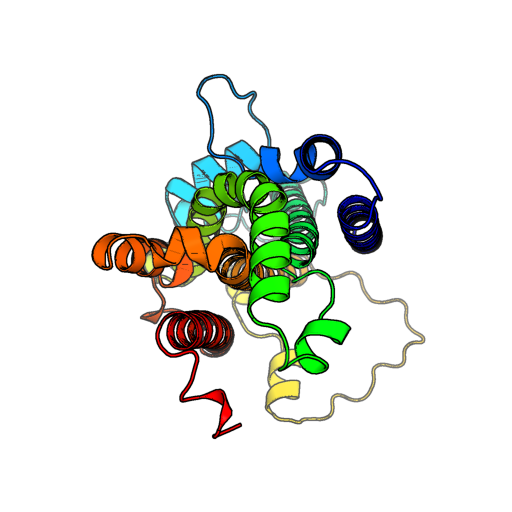C . GLN A 1 114 ? -0.179 0.645 30.221 1.00 39.06 114 GLN A C 1
ATOM 861 O O . GLN A 1 114 ? 0.237 0.335 31.336 1.00 39.06 114 GLN A O 1
ATOM 866 N N . GLN A 1 115 ? -1.479 0.563 29.913 1.00 37.00 115 GLN A N 1
ATOM 867 C CA . GLN A 1 115 ? -2.445 -0.070 30.820 1.00 37.00 115 GLN A CA 1
ATOM 868 C C . GLN A 1 115 ? -2.620 -1.550 30.491 1.00 37.00 115 GLN A C 1
ATOM 870 O O . GLN A 1 115 ? -2.715 -2.338 31.423 1.00 37.00 115 GLN A O 1
ATOM 875 N N . VAL A 1 116 ? -2.561 -1.950 29.214 1.00 36.72 116 VAL A N 1
ATOM 876 C CA . VAL A 1 116 ? -2.644 -3.360 28.781 1.00 36.72 116 VAL A CA 1
ATOM 877 C C . VAL A 1 116 ? -1.581 -4.234 29.459 1.00 36.72 116 VAL A C 1
ATOM 879 O O . VAL A 1 116 ? -1.918 -5.305 29.944 1.00 36.72 116 VAL A O 1
ATOM 882 N N . PHE A 1 117 ? -0.349 -3.742 29.632 1.00 34.66 117 PHE A N 1
ATOM 883 C CA . PHE A 1 117 ? 0.705 -4.500 30.325 1.00 34.66 117 PHE A CA 1
ATOM 884 C C . PHE A 1 117 ? 0.674 -4.405 31.865 1.00 34.66 117 PHE A C 1
ATOM 886 O O . PHE A 1 117 ? 1.357 -5.167 32.542 1.00 34.66 117 PHE A O 1
ATOM 893 N N . LYS A 1 118 ? -0.103 -3.478 32.450 1.00 33.16 118 LYS A N 1
ATOM 894 C CA . LYS A 1 118 ? -0.177 -3.267 33.913 1.00 33.16 118 LYS A CA 1
ATOM 895 C C . LYS A 1 118 ? -1.446 -3.806 34.575 1.00 33.16 118 LYS A C 1
ATOM 897 O O . LYS A 1 118 ? -1.575 -3.705 35.792 1.00 33.16 118 LYS A O 1
ATOM 902 N N . ARG A 1 119 ? -2.390 -4.364 33.821 1.00 35.19 119 ARG A N 1
ATOM 903 C CA . ARG A 1 119 ? -3.679 -4.807 34.362 1.00 35.19 119 ARG A CA 1
ATOM 904 C C . ARG A 1 119 ? -4.098 -6.143 33.736 1.00 35.19 119 ARG A C 1
ATOM 906 O O . ARG A 1 119 ? -5.053 -6.245 32.990 1.00 35.19 119 ARG A O 1
ATOM 913 N N . ILE A 1 120 ? -3.460 -7.220 34.183 1.00 43.84 120 ILE A N 1
ATOM 914 C CA . ILE A 1 120 ? -4.051 -8.576 34.130 1.00 43.84 120 ILE A CA 1
ATOM 915 C C . ILE A 1 120 ? -5.197 -8.716 35.173 1.00 43.84 120 ILE A C 1
ATOM 917 O O . ILE A 1 120 ? -5.807 -9.762 35.345 1.00 43.84 120 ILE A O 1
ATOM 921 N N . HIS A 1 121 ? -5.582 -7.622 35.840 1.00 38.66 121 HIS A N 1
ATOM 922 C CA . HIS A 1 121 ? -6.758 -7.534 36.702 1.00 38.66 121 HIS A CA 1
ATOM 923 C C . HIS A 1 121 ? -7.809 -6.608 36.061 1.00 38.66 121 HIS A C 1
ATOM 925 O O . HIS A 1 121 ? -7.497 -5.456 35.761 1.00 38.66 121 HIS A O 1
ATOM 931 N N . TYR A 1 122 ? -9.048 -7.108 35.931 1.00 40.50 122 TYR A N 1
ATOM 932 C CA . TYR A 1 122 ? -10.295 -6.466 35.449 1.00 40.50 122 TYR A CA 1
ATOM 933 C C . TYR A 1 122 ? -10.689 -6.657 33.967 1.00 40.50 122 TYR A C 1
ATOM 935 O O . TYR A 1 122 ? -10.865 -5.685 33.234 1.00 40.50 122 TYR A O 1
ATOM 943 N N . LEU A 1 123 ? -10.984 -7.902 33.566 1.00 50.34 123 LEU A N 1
ATOM 944 C CA . LEU A 1 123 ? -11.603 -8.285 32.276 1.00 50.34 123 LEU A CA 1
ATOM 945 C C . LEU A 1 123 ? -12.806 -7.405 31.844 1.00 50.34 123 LEU A C 1
ATOM 947 O O . LEU A 1 123 ? -12.960 -7.107 30.663 1.00 50.34 123 LEU A O 1
ATOM 951 N N . SER A 1 124 ? -13.621 -6.918 32.788 1.00 47.81 124 SER A N 1
ATOM 952 C CA . SER A 1 124 ? -14.787 -6.057 32.502 1.00 47.81 124 SER A CA 1
ATOM 953 C C . SER A 1 124 ? -14.416 -4.638 32.026 1.00 47.81 124 SER A C 1
ATOM 955 O O . SER A 1 124 ? -15.076 -4.074 31.152 1.00 47.81 124 SER A O 1
ATOM 957 N N . PHE A 1 125 ? -13.325 -4.051 32.532 1.00 47.41 125 PHE A N 1
ATOM 958 C CA . PHE A 1 125 ? -12.890 -2.712 32.106 1.00 47.41 125 PHE A CA 1
ATOM 959 C C . PHE A 1 125 ? -12.210 -2.746 30.726 1.00 47.41 125 PHE A C 1
ATOM 961 O O . PHE A 1 125 ? -12.361 -1.809 29.940 1.00 47.41 125 PHE A O 1
ATOM 968 N N . TYR A 1 126 ? -11.507 -3.839 30.406 1.00 50.62 126 TYR A N 1
ATOM 969 C CA . TYR A 1 126 ? -10.896 -4.051 29.088 1.00 50.62 126 TYR A CA 1
ATOM 970 C C . TYR A 1 126 ? -11.924 -4.224 27.984 1.00 50.62 126 TYR A C 1
ATOM 972 O O . TYR A 1 126 ? -11.819 -3.552 26.961 1.00 50.62 126 TYR A O 1
ATOM 980 N N . HIS A 1 127 ? -12.933 -5.072 28.205 1.00 55.31 127 HIS A N 1
ATOM 981 C CA . HIS A 1 127 ? -13.993 -5.277 27.222 1.00 55.31 127 HIS A CA 1
ATOM 982 C C . HIS A 1 127 ? -14.700 -3.965 26.871 1.00 55.31 127 HIS A C 1
ATOM 984 O O . HIS A 1 127 ? -14.904 -3.689 25.694 1.00 55.31 127 HIS A O 1
ATOM 990 N N . ASN A 1 128 ? -14.989 -3.119 27.865 1.00 54.22 128 ASN A N 1
ATOM 991 C CA . ASN A 1 128 ? -15.654 -1.837 27.636 1.00 54.22 128 ASN A CA 1
ATOM 992 C C . ASN A 1 128 ? -14.790 -0.832 26.851 1.00 54.22 128 ASN A C 1
ATOM 994 O O . ASN A 1 128 ? -15.309 -0.174 25.956 1.00 54.22 128 ASN A O 1
ATOM 998 N N . ASN A 1 129 ? -13.482 -0.729 27.124 1.00 58.94 129 ASN A N 1
ATOM 999 C CA . ASN A 1 129 ? -12.596 0.181 26.377 1.00 58.94 129 ASN A CA 1
ATOM 1000 C C . ASN A 1 129 ? -12.279 -0.320 24.960 1.00 58.94 129 ASN A C 1
ATOM 1002 O O . ASN A 1 129 ? -12.169 0.479 24.032 1.00 58.94 129 ASN A O 1
ATOM 1006 N N . LEU A 1 130 ? -12.138 -1.635 24.775 1.00 64.12 130 LEU A N 1
ATOM 1007 C CA . LEU A 1 130 ? -11.912 -2.217 23.454 1.00 64.12 130 LEU A CA 1
ATOM 1008 C C . LEU A 1 130 ? -13.160 -2.074 22.574 1.00 64.12 130 LEU A C 1
ATOM 1010 O O . LEU A 1 130 ? -13.056 -1.628 21.434 1.00 64.12 130 LEU A O 1
ATOM 1014 N N . PHE A 1 131 ? -14.336 -2.372 23.130 1.00 68.12 131 PHE A N 1
ATOM 1015 C CA . PHE A 1 131 ? -15.622 -2.169 22.465 1.00 68.12 131 PHE A CA 1
ATOM 1016 C C . PHE A 1 131 ? -15.847 -0.694 22.105 1.00 68.12 131 PHE A C 1
ATOM 1018 O O . PHE A 1 131 ? -16.235 -0.381 20.982 1.00 68.12 131 PHE A O 1
ATOM 1025 N N . TYR A 1 132 ? -15.522 0.217 23.028 1.00 71.12 132 TYR A N 1
ATOM 1026 C CA . TYR A 1 132 ? -15.556 1.662 22.807 1.00 71.12 132 TYR A CA 1
ATOM 1027 C C . TYR A 1 132 ? -14.719 2.088 21.593 1.00 71.12 132 TYR A C 1
ATOM 1029 O O . TYR A 1 132 ? -15.224 2.766 20.699 1.00 71.12 132 TYR A O 1
ATOM 1037 N N . LEU A 1 133 ? -13.450 1.666 21.529 1.00 74.62 133 LEU A N 1
ATOM 1038 C CA . LEU A 1 133 ? -12.567 2.022 20.417 1.00 74.62 133 LEU A CA 1
ATOM 1039 C C . LEU A 1 133 ? -13.073 1.438 19.101 1.00 74.62 133 LEU A C 1
ATOM 1041 O O . LEU A 1 133 ? -13.083 2.136 18.094 1.00 74.62 133 LEU A O 1
ATOM 1045 N N . GLN A 1 134 ? -13.553 0.195 19.114 1.00 80.44 134 GLN A N 1
ATOM 1046 C CA . GLN A 1 134 ? -14.057 -0.469 17.915 1.00 80.44 134 GLN A CA 1
ATOM 1047 C C . GLN A 1 134 ? -15.273 0.242 17.315 1.00 80.44 134 GLN A C 1
ATOM 1049 O O . GLN A 1 134 ? -15.336 0.389 16.097 1.00 80.44 134 GLN A O 1
ATOM 1054 N N . GLN A 1 135 ? -16.194 0.766 18.133 1.00 82.12 135 GLN A N 1
ATOM 1055 C CA . GLN A 1 135 ? -17.324 1.555 17.619 1.00 82.12 135 GLN A CA 1
ATOM 1056 C C . GLN A 1 135 ? -16.892 2.831 16.879 1.00 82.12 135 GLN A C 1
ATOM 1058 O O . GLN A 1 135 ? -17.618 3.325 16.013 1.00 82.12 135 GLN A O 1
ATOM 1063 N N . ILE A 1 136 ? -15.713 3.359 17.206 1.00 86.38 136 ILE A N 1
ATOM 1064 C CA . ILE A 1 136 ? -15.145 4.553 16.581 1.00 86.38 136 ILE A CA 1
ATOM 1065 C C . ILE A 1 136 ? -14.318 4.179 15.347 1.00 86.38 136 ILE A C 1
ATOM 1067 O O . ILE A 1 136 ? -14.471 4.799 14.294 1.00 86.38 136 ILE A O 1
ATOM 1071 N N . THR A 1 137 ? -13.422 3.197 15.468 1.00 89.12 137 THR A N 1
ATOM 1072 C CA . THR A 1 137 ? -12.361 2.944 14.484 1.00 89.12 137 THR A CA 1
ATOM 1073 C C . THR A 1 137 ? -12.759 1.958 13.388 1.00 89.12 137 THR A C 1
ATOM 1075 O O . THR A 1 137 ? -12.351 2.155 12.241 1.00 89.12 137 THR A O 1
ATOM 1078 N N . VAL A 1 138 ? -13.592 0.950 13.684 1.00 90.00 138 VAL A N 1
ATOM 1079 C CA . VAL A 1 138 ? -14.029 -0.059 12.697 1.00 90.00 138 VAL A CA 1
ATOM 1080 C C . VAL A 1 138 ? -14.714 0.588 11.487 1.00 90.00 138 VAL A C 1
ATOM 1082 O O . VAL A 1 138 ? -14.256 0.335 10.372 1.00 90.00 138 VAL A O 1
ATOM 1085 N N . PRO A 1 139 ? -15.691 1.511 11.646 1.00 91.12 139 PRO A N 1
ATOM 1086 C CA . PRO A 1 139 ? -16.354 2.148 10.502 1.00 91.12 139 PRO A CA 1
ATOM 1087 C C . PRO A 1 139 ? -15.424 2.989 9.614 1.00 91.12 139 PRO A C 1
ATOM 1089 O O . PRO A 1 139 ? -15.794 3.352 8.499 1.00 91.12 139 PRO A O 1
ATOM 1092 N N . LEU A 1 140 ? -14.236 3.350 10.113 1.00 92.25 140 LEU A N 1
ATOM 1093 C CA . LEU A 1 140 ? -13.234 4.122 9.376 1.00 92.25 140 LEU A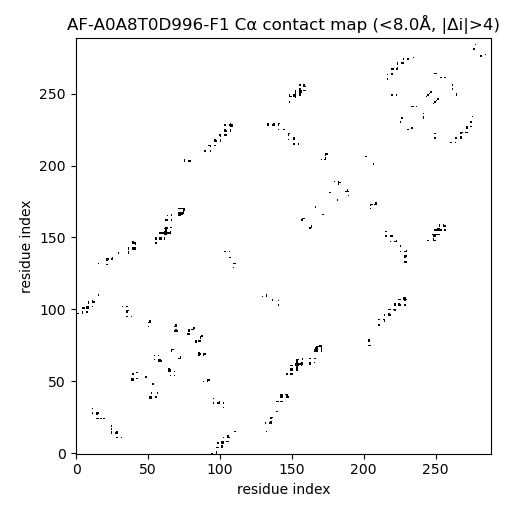 CA 1
ATOM 1094 C C . LEU A 1 140 ? -12.259 3.220 8.608 1.00 92.25 140 LEU A C 1
ATOM 1096 O O . LEU A 1 140 ? -11.767 3.624 7.556 1.00 92.25 140 LEU A O 1
ATOM 1100 N N . LEU A 1 141 ? -11.969 2.026 9.133 1.00 93.12 141 LEU A N 1
ATOM 1101 C CA . LEU A 1 141 ? -11.012 1.075 8.558 1.00 93.12 141 LEU A CA 1
ATOM 1102 C C . LEU A 1 141 ? -11.666 0.058 7.619 1.00 93.12 141 LEU A C 1
ATOM 1104 O O . LEU A 1 141 ? -11.074 -0.307 6.609 1.00 93.12 141 LEU A O 1
ATOM 1108 N N . GLU A 1 142 ? -12.879 -0.393 7.919 1.00 92.12 142 GLU A N 1
ATOM 1109 C CA . GLU A 1 142 ? -13.577 -1.408 7.125 1.00 92.12 142 GLU A CA 1
ATOM 1110 C C . GLU A 1 142 ? -13.720 -1.033 5.632 1.00 92.12 142 GLU A C 1
ATOM 1112 O O . GLU A 1 142 ? -13.410 -1.874 4.784 1.00 92.12 142 GLU A O 1
ATOM 1117 N N . PRO A 1 143 ? -14.056 0.221 5.254 1.00 92.56 143 PRO A N 1
ATOM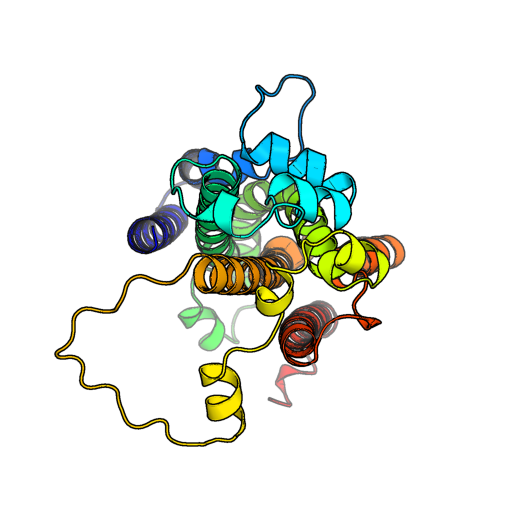 1118 C CA . PRO A 1 143 ? -14.234 0.581 3.844 1.00 92.56 143 PRO A CA 1
ATOM 1119 C C . PRO A 1 143 ? -12.964 0.504 2.986 1.00 92.56 143 PRO A C 1
ATOM 1121 O O . PRO A 1 143 ? -13.070 0.468 1.760 1.00 92.56 143 PRO A O 1
ATOM 1124 N N . VAL A 1 144 ? -11.769 0.509 3.593 1.00 94.62 144 VAL A N 1
ATOM 1125 C CA . VAL A 1 144 ? -10.498 0.510 2.846 1.00 94.62 144 VAL A CA 1
ATOM 1126 C C . VAL A 1 144 ? -9.958 -0.895 2.574 1.00 94.62 144 VAL A C 1
ATOM 1128 O O . VAL A 1 144 ? -9.060 -1.053 1.748 1.00 94.62 144 VAL A O 1
ATOM 1131 N N . VAL A 1 145 ? -10.497 -1.916 3.252 1.00 93.06 145 VAL A N 1
ATOM 1132 C CA . VAL A 1 145 ? -9.972 -3.290 3.257 1.00 93.06 145 VAL A CA 1
ATOM 1133 C C . VAL A 1 145 ? -9.839 -3.840 1.839 1.00 93.06 145 VAL A C 1
ATOM 1135 O O . VAL A 1 145 ? -8.738 -4.194 1.416 1.00 93.06 145 VAL A O 1
ATOM 1138 N N . SER A 1 146 ? -10.934 -3.855 1.078 1.00 92.31 146 SER A N 1
ATOM 1139 C CA . SER A 1 146 ? -10.965 -4.444 -0.266 1.00 92.31 146 SER A CA 1
ATOM 1140 C C . SER A 1 146 ? -9.950 -3.798 -1.208 1.00 92.31 146 SER A C 1
ATOM 1142 O O . SER A 1 146 ? -9.212 -4.495 -1.901 1.00 92.31 146 SER A O 1
ATOM 1144 N N . SER A 1 147 ? -9.858 -2.469 -1.200 1.00 94.94 147 SER A N 1
ATOM 1145 C CA . SER A 1 147 ? -8.923 -1.730 -2.050 1.00 94.94 147 SER A CA 1
ATOM 1146 C C . SER A 1 147 ? -7.468 -2.002 -1.688 1.00 94.94 147 SER A C 1
ATOM 1148 O O . SER A 1 147 ? -6.638 -2.169 -2.580 1.00 94.94 147 SER A O 1
ATOM 1150 N N . VAL A 1 148 ? -7.144 -2.090 -0.392 1.00 96.25 148 VAL A N 1
ATOM 1151 C CA . VAL A 1 148 ? -5.792 -2.454 0.054 1.00 96.25 148 VAL A CA 1
ATOM 1152 C C . VAL A 1 148 ? -5.424 -3.844 -0.456 1.00 96.25 148 VAL A C 1
ATOM 1154 O O . VAL A 1 148 ? -4.347 -4.007 -1.028 1.00 96.25 148 VAL A O 1
ATOM 1157 N N . PHE A 1 149 ? -6.319 -4.827 -0.326 1.00 95.00 149 PHE A N 1
ATOM 1158 C CA . PHE A 1 149 ? -6.070 -6.182 -0.822 1.00 95.00 149 PHE A CA 1
ATOM 1159 C C . PHE A 1 149 ? -5.891 -6.241 -2.338 1.00 95.00 149 PHE A C 1
ATOM 1161 O O . PHE A 1 149 ? -4.982 -6.924 -2.801 1.00 95.00 149 PHE A O 1
ATOM 1168 N N . VAL A 1 150 ? -6.686 -5.491 -3.107 1.00 95.06 150 VAL A N 1
ATOM 1169 C CA . VAL A 1 150 ? -6.531 -5.396 -4.569 1.00 95.06 150 VAL A CA 1
ATOM 1170 C C . VAL A 1 150 ? -5.147 -4.864 -4.946 1.00 95.06 150 VAL A C 1
ATOM 1172 O O . VAL A 1 150 ? -4.489 -5.415 -5.826 1.00 95.06 150 VAL A O 1
ATOM 1175 N N . VAL A 1 151 ? -4.669 -3.819 -4.266 1.00 96.81 151 VAL A N 1
ATOM 1176 C CA . VAL A 1 151 ? -3.351 -3.244 -4.563 1.00 96.81 151 VAL A CA 1
ATOM 1177 C C . VAL A 1 151 ? -2.225 -4.183 -4.123 1.00 96.81 151 VAL A C 1
ATOM 1179 O O . VAL A 1 151 ? -1.292 -4.396 -4.892 1.00 96.81 151 VAL A O 1
ATOM 1182 N N . VAL A 1 152 ? -2.308 -4.790 -2.933 1.00 96.69 152 VAL A N 1
ATOM 1183 C CA . VAL A 1 152 ? -1.313 -5.778 -2.463 1.00 96.69 152 VAL A CA 1
ATOM 1184 C C . VAL A 1 152 ? -1.223 -6.958 -3.425 1.00 96.69 152 VAL A C 1
ATOM 1186 O O . VAL A 1 152 ? -0.119 -7.340 -3.812 1.00 96.69 152 VAL A O 1
ATOM 1189 N N . ARG A 1 153 ? -2.372 -7.493 -3.850 1.00 96.56 153 ARG A N 1
ATOM 1190 C CA . ARG A 1 153 ? -2.452 -8.564 -4.842 1.00 96.56 153 ARG A CA 1
ATOM 1191 C C . ARG A 1 153 ? -1.700 -8.180 -6.114 1.00 96.56 153 ARG A C 1
ATOM 1193 O O . ARG A 1 153 ? -0.822 -8.920 -6.544 1.00 96.56 153 ARG A O 1
ATOM 1200 N N . ALA A 1 154 ? -1.992 -7.006 -6.677 1.00 97.19 154 ALA A N 1
ATOM 1201 C CA . ALA A 1 154 ? -1.327 -6.530 -7.886 1.00 97.19 154 ALA A CA 1
ATOM 1202 C C . ALA A 1 154 ? 0.196 -6.390 -7.699 1.00 97.19 154 ALA A C 1
ATOM 1204 O O . ALA A 1 154 ? 0.957 -6.732 -8.601 1.00 97.19 154 ALA A O 1
ATOM 1205 N N . PHE A 1 155 ? 0.658 -5.950 -6.521 1.00 97.00 155 PHE A N 1
ATOM 1206 C CA . PHE A 1 155 ? 2.088 -5.905 -6.187 1.00 97.00 155 PHE A CA 1
ATOM 1207 C C . PHE A 1 155 ? 2.734 -7.290 -6.114 1.00 97.00 155 PHE A C 1
ATOM 1209 O O . PHE A 1 155 ? 3.860 -7.452 -6.583 1.00 97.00 155 PHE A O 1
ATOM 1216 N N . ASN A 1 156 ? 2.056 -8.285 -5.541 1.00 95.94 156 ASN A N 1
ATOM 1217 C CA . ASN A 1 156 ? 2.585 -9.646 -5.514 1.00 95.94 156 ASN A CA 1
ATOM 1218 C C . ASN A 1 156 ? 2.637 -10.255 -6.921 1.00 95.94 156 ASN A C 1
ATOM 1220 O O . ASN A 1 156 ? 3.618 -10.892 -7.293 1.00 95.94 156 ASN A O 1
ATOM 1224 N N . GLU A 1 157 ? 1.612 -10.002 -7.733 1.00 96.81 157 GLU A N 1
ATOM 1225 C CA . GLU A 1 157 ? 1.535 -10.487 -9.110 1.00 96.81 157 GLU A CA 1
ATOM 1226 C C . GLU A 1 157 ? 2.583 -9.853 -10.041 1.00 96.81 157 GLU A C 1
ATOM 1228 O O . GLU A 1 157 ? 2.811 -10.385 -11.126 1.00 96.81 157 GLU A O 1
ATOM 1233 N N . LEU A 1 158 ? 3.282 -8.782 -9.631 1.00 96.19 158 LEU A N 1
ATOM 1234 C CA . LEU A 1 158 ? 4.452 -8.261 -10.360 1.00 96.19 158 LEU A CA 1
ATOM 1235 C C . LEU A 1 158 ? 5.588 -9.283 -10.484 1.00 96.19 158 LEU A C 1
ATOM 1237 O O . LEU A 1 158 ? 6.463 -9.123 -11.332 1.00 96.19 158 LEU A O 1
ATOM 1241 N N . TRP A 1 159 ? 5.610 -10.298 -9.620 1.00 94.75 159 TRP A N 1
ATOM 1242 C CA . TRP A 1 159 ? 6.643 -11.331 -9.616 1.00 94.75 159 TRP A CA 1
ATOM 1243 C C . TRP A 1 159 ? 6.275 -12.550 -10.463 1.00 94.75 159 TRP A C 1
ATOM 1245 O O . TRP A 1 159 ? 7.145 -13.384 -10.710 1.00 94.75 159 TRP A O 1
ATOM 1255 N N . LEU A 1 160 ? 5.036 -12.625 -10.967 1.00 96.00 160 LEU A N 1
ATOM 1256 C CA . LEU A 1 160 ? 4.653 -13.639 -11.946 1.00 96.00 160 LEU A CA 1
ATOM 1257 C C . LEU A 1 160 ? 5.523 -13.512 -13.207 1.00 96.00 160 LEU A C 1
ATOM 1259 O O . LEU A 1 160 ? 5.755 -12.387 -13.663 1.00 96.00 160 LEU A O 1
ATOM 1263 N N . PRO A 1 161 ? 5.961 -14.631 -13.811 1.00 95.38 161 PRO A N 1
ATOM 1264 C CA . PRO A 1 161 ? 6.751 -14.604 -15.041 1.00 95.38 161 PRO A CA 1
ATOM 1265 C C . PRO A 1 161 ? 6.072 -13.817 -16.169 1.00 95.38 161 PRO A C 1
ATOM 1267 O O . PRO A 1 161 ? 6.714 -12.975 -16.795 1.00 95.38 161 PRO A O 1
ATOM 1270 N N . ASP A 1 162 ? 4.766 -14.024 -16.360 1.00 95.94 162 ASP A N 1
ATOM 1271 C CA . ASP A 1 162 ? 3.985 -13.354 -17.404 1.00 95.94 162 ASP A CA 1
ATOM 1272 C C . ASP A 1 162 ? 3.906 -11.841 -17.177 1.00 95.94 162 ASP A C 1
ATOM 1274 O O . ASP A 1 162 ? 4.108 -11.063 -18.105 1.00 95.94 162 ASP A O 1
ATOM 1278 N N . THR A 1 163 ? 3.688 -11.400 -15.932 1.00 96.75 163 THR A N 1
ATOM 1279 C CA . THR A 1 163 ? 3.687 -9.970 -15.592 1.00 96.75 163 THR A CA 1
ATOM 1280 C C . THR A 1 163 ? 5.077 -9.361 -15.748 1.00 96.75 163 THR A C 1
ATOM 1282 O O . THR A 1 163 ? 5.212 -8.250 -16.257 1.00 96.75 163 THR A O 1
ATOM 1285 N N . ARG A 1 164 ? 6.129 -10.081 -15.339 1.00 94.62 164 ARG A N 1
ATOM 1286 C CA . ARG A 1 164 ? 7.516 -9.625 -15.494 1.00 94.62 164 ARG A CA 1
ATOM 1287 C C . ARG A 1 164 ? 7.911 -9.440 -16.951 1.00 94.62 164 ARG A C 1
ATOM 1289 O O . ARG A 1 164 ? 8.676 -8.528 -17.239 1.00 94.62 164 ARG A O 1
ATOM 1296 N N . ALA A 1 165 ? 7.389 -10.266 -17.855 1.00 96.94 165 ALA A N 1
ATOM 1297 C CA . ALA A 1 165 ? 7.644 -10.140 -19.286 1.00 96.94 165 ALA A CA 1
ATOM 1298 C C . ALA A 1 165 ? 7.075 -8.843 -19.894 1.00 96.94 165 ALA A C 1
ATOM 1300 O O . ALA A 1 165 ? 7.520 -8.433 -20.962 1.00 96.94 165 ALA A O 1
ATOM 1301 N N . LEU A 1 166 ? 6.124 -8.183 -19.218 1.00 97.75 166 LEU A N 1
ATOM 1302 C CA . LEU A 1 166 ? 5.559 -6.893 -19.635 1.00 97.75 166 LEU A CA 1
ATOM 1303 C C . LEU A 1 166 ? 6.431 -5.692 -19.235 1.00 97.75 166 LEU A C 1
ATOM 1305 O O . LEU A 1 166 ? 6.191 -4.584 -19.706 1.00 97.75 166 LEU A O 1
ATOM 1309 N N . VAL A 1 167 ? 7.398 -5.881 -18.333 1.00 98.00 167 VAL A N 1
ATOM 1310 C CA . VAL A 1 167 ? 8.273 -4.809 -17.845 1.00 98.00 167 VAL A CA 1
ATOM 1311 C C . VAL A 1 167 ? 9.353 -4.515 -18.882 1.00 98.00 167 VAL A C 1
ATOM 1313 O O . VAL A 1 167 ? 9.984 -5.430 -19.412 1.00 98.00 167 VAL A O 1
ATOM 1316 N N . ASP A 1 168 ? 9.613 -3.233 -19.133 1.00 98.19 168 ASP A N 1
ATOM 1317 C CA . ASP A 1 168 ? 10.663 -2.813 -20.051 1.00 98.19 168 ASP A CA 1
ATOM 1318 C C . ASP A 1 168 ? 12.047 -3.305 -19.570 1.00 98.19 168 ASP A C 1
ATOM 1320 O O . ASP A 1 168 ? 12.375 -3.181 -18.379 1.00 98.19 168 ASP A O 1
ATOM 1324 N N . PRO A 1 169 ? 12.909 -3.818 -20.470 1.00 97.44 169 PRO A N 1
ATOM 1325 C CA . PRO A 1 169 ? 14.222 -4.338 -20.096 1.00 97.44 169 PRO A CA 1
ATOM 1326 C C . PRO A 1 169 ? 15.106 -3.357 -19.314 1.00 97.44 169 PRO A C 1
ATOM 1328 O O . PRO A 1 169 ? 15.895 -3.780 -18.470 1.00 97.44 169 PRO A O 1
ATOM 1331 N N . SER A 1 170 ? 14.973 -2.047 -19.546 1.00 97.19 170 SER A N 1
ATOM 1332 C CA . SER A 1 170 ? 15.736 -1.021 -18.823 1.00 97.19 170 SER A CA 1
ATOM 1333 C C . SER A 1 170 ? 15.247 -0.784 -17.389 1.00 97.19 170 SER A C 1
ATOM 1335 O O . SER A 1 170 ? 15.982 -0.220 -16.574 1.00 97.19 170 SER A O 1
ATOM 1337 N N . VAL A 1 171 ? 14.031 -1.230 -17.059 1.00 97.19 171 VAL A N 1
ATOM 1338 C CA . VAL A 1 171 ? 13.416 -1.124 -15.727 1.00 97.19 171 VAL A CA 1
ATOM 1339 C C . VAL A 1 171 ? 13.592 -2.410 -14.917 1.00 97.19 171 VAL A C 1
ATOM 1341 O O . VAL A 1 171 ? 13.654 -2.333 -13.690 1.00 97.19 171 VAL A O 1
ATOM 1344 N N . LEU A 1 172 ? 13.750 -3.574 -15.561 1.00 95.50 172 LEU A N 1
ATOM 1345 C CA . LEU A 1 172 ? 13.939 -4.875 -14.895 1.00 95.50 172 LEU A CA 1
ATOM 1346 C C . LEU A 1 172 ? 14.960 -4.875 -13.739 1.00 95.50 172 LEU A C 1
ATOM 1348 O O . LEU A 1 172 ? 14.634 -5.428 -12.684 1.00 95.50 172 LEU A O 1
ATOM 1352 N N . PRO A 1 173 ? 16.132 -4.208 -13.832 1.00 95.00 173 PRO A N 1
ATOM 1353 C CA . PRO A 1 173 ? 17.078 -4.166 -12.716 1.00 95.00 173 PRO A CA 1
ATOM 1354 C C . PRO A 1 173 ? 16.499 -3.543 -11.434 1.00 95.00 173 PRO A C 1
ATOM 1356 O O . PRO A 1 173 ? 17.020 -3.768 -10.342 1.00 95.00 173 PRO A O 1
ATOM 1359 N N . ALA A 1 174 ? 15.414 -2.761 -11.511 1.00 94.12 174 ALA A N 1
ATOM 1360 C CA . ALA A 1 174 ? 14.727 -2.211 -10.342 1.00 94.12 174 ALA A CA 1
ATOM 1361 C C . ALA A 1 174 ? 14.085 -3.287 -9.450 1.00 94.12 174 ALA A C 1
ATOM 1363 O O . ALA A 1 174 ? 13.811 -3.006 -8.286 1.00 94.12 174 ALA A O 1
ATOM 1364 N N . PHE A 1 175 ? 13.872 -4.503 -9.957 1.00 92.56 175 PHE A N 1
ATOM 1365 C CA . PHE A 1 175 ? 13.367 -5.639 -9.180 1.00 92.56 175 PHE A CA 1
ATOM 1366 C C . PHE A 1 175 ? 14.472 -6.395 -8.431 1.00 92.56 175 PHE A C 1
ATOM 1368 O O . PHE A 1 175 ? 14.180 -7.255 -7.601 1.00 92.56 175 PHE A O 1
ATOM 1375 N N . GLU A 1 176 ? 15.738 -6.087 -8.706 1.00 89.19 176 GLU A N 1
ATOM 1376 C CA . GLU A 1 176 ? 16.874 -6.699 -8.028 1.00 89.19 176 GLU A CA 1
ATOM 1377 C C . GLU A 1 176 ? 17.180 -6.014 -6.692 1.00 89.19 176 GLU A C 1
ATOM 1379 O O . GLU A 1 176 ? 16.957 -4.811 -6.499 1.00 89.19 176 GLU A O 1
ATOM 1384 N N . MET A 1 177 ? 17.750 -6.787 -5.766 1.00 83.12 177 MET A N 1
ATOM 1385 C CA . MET A 1 177 ? 18.258 -6.268 -4.498 1.00 83.12 177 MET A CA 1
ATOM 1386 C C . MET A 1 177 ? 19.384 -5.261 -4.726 1.00 83.12 177 MET A C 1
ATOM 1388 O O . MET A 1 177 ? 20.307 -5.507 -5.504 1.00 83.12 177 MET A O 1
ATOM 1392 N N . THR A 1 178 ? 19.355 -4.157 -3.977 1.00 80.50 178 THR A N 1
ATOM 1393 C CA . THR A 1 178 ? 20.478 -3.216 -3.964 1.00 80.50 178 THR A CA 1
ATOM 1394 C C . THR A 1 178 ? 21.711 -3.849 -3.330 1.00 80.50 178 THR A C 1
ATOM 1396 O O . THR A 1 178 ? 21.607 -4.655 -2.403 1.00 80.50 178 THR A O 1
ATOM 1399 N N . GLU A 1 179 ? 22.888 -3.408 -3.770 1.00 77.44 179 GLU A N 1
ATOM 1400 C CA . GLU A 1 179 ? 24.169 -3.786 -3.162 1.00 77.44 179 GLU A CA 1
ATOM 1401 C C . GLU A 1 179 ? 24.192 -3.498 -1.657 1.00 77.44 179 GLU A C 1
ATOM 1403 O O . GLU A 1 179 ? 24.610 -4.338 -0.870 1.00 77.44 179 GLU A O 1
ATOM 1408 N N . HIS A 1 180 ? 23.621 -2.369 -1.224 1.00 77.38 180 HIS A N 1
ATOM 1409 C CA . HIS A 1 180 ? 23.492 -2.055 0.200 1.00 77.38 180 HIS A CA 1
ATOM 1410 C C . HIS A 1 180 ? 22.748 -3.148 0.986 1.00 77.38 180 HIS A C 1
ATOM 1412 O O . HIS A 1 180 ? 23.182 -3.534 2.072 1.00 77.38 180 HIS A O 1
ATOM 1418 N N . VAL A 1 181 ? 21.625 -3.653 0.460 1.00 79.94 181 VAL A N 1
ATOM 1419 C CA . VAL A 1 181 ? 20.862 -4.720 1.123 1.00 79.94 181 VAL A CA 1
ATOM 1420 C C . VAL A 1 181 ? 21.658 -6.025 1.116 1.00 79.94 181 VAL A C 1
ATOM 1422 O O . VAL A 1 181 ? 21.725 -6.679 2.154 1.00 79.94 181 VAL A O 1
ATOM 1425 N N . LYS A 1 182 ? 22.321 -6.374 0.004 1.00 81.94 182 LYS A N 1
ATOM 1426 C CA . LYS A 1 182 ? 23.199 -7.556 -0.070 1.00 81.94 182 LYS A CA 1
ATOM 1427 C C . LYS A 1 182 ? 24.297 -7.497 0.993 1.00 81.94 182 LYS A C 1
ATOM 1429 O O . LYS A 1 182 ? 24.446 -8.430 1.772 1.00 81.94 182 LYS A O 1
ATOM 1434 N N . TYR A 1 183 ? 25.009 -6.378 1.086 1.00 83.44 183 TYR A N 1
ATOM 1435 C CA . TYR A 1 183 ? 26.062 -6.183 2.081 1.00 83.44 183 TYR A CA 1
ATOM 1436 C C . TYR A 1 183 ? 25.533 -6.215 3.514 1.00 83.44 183 TYR A C 1
ATOM 1438 O O . TYR A 1 183 ? 26.158 -6.833 4.372 1.00 83.44 183 TYR A O 1
ATOM 1446 N N . THR A 1 184 ? 24.360 -5.625 3.765 1.00 82.62 184 THR A N 1
ATOM 1447 C CA . THR A 1 184 ? 23.710 -5.683 5.083 1.00 82.62 184 THR A CA 1
ATOM 1448 C C . THR A 1 184 ? 23.414 -7.128 5.489 1.00 82.62 184 THR A C 1
ATOM 1450 O O . THR A 1 184 ? 23.715 -7.518 6.613 1.00 82.62 184 THR A O 1
ATOM 1453 N N . LEU A 1 185 ? 22.876 -7.943 4.576 1.00 82.62 185 LEU A N 1
ATOM 1454 C CA . LEU A 1 185 ? 22.590 -9.359 4.835 1.00 82.62 185 LEU A CA 1
ATOM 1455 C C . LEU A 1 185 ? 23.862 -10.184 5.040 1.00 82.62 185 LEU A C 1
ATOM 1457 O O . LEU A 1 185 ? 23.897 -11.065 5.893 1.00 82.62 185 LEU A O 1
ATOM 1461 N N . LEU A 1 186 ? 24.921 -9.865 4.298 1.00 85.38 186 LEU A N 1
ATOM 1462 C CA . LEU A 1 186 ? 26.230 -10.504 4.431 1.00 85.38 186 LEU A CA 1
ATOM 1463 C C . LEU A 1 186 ? 27.035 -9.981 5.632 1.00 85.38 186 LEU A C 1
ATOM 1465 O O . LEU A 1 186 ? 28.170 -10.405 5.831 1.00 85.38 186 LEU A O 1
ATOM 1469 N N . SER A 1 187 ? 26.471 -9.067 6.434 1.00 82.00 187 SER A N 1
ATOM 1470 C CA . SER A 1 187 ? 27.158 -8.402 7.553 1.00 82.00 187 SER A CA 1
ATOM 1471 C C . SER A 1 187 ? 28.478 -7.732 7.146 1.00 82.00 187 SER A C 1
ATOM 1473 O O . SER A 1 187 ? 29.385 -7.553 7.960 1.00 82.00 187 SER A O 1
ATOM 1475 N N . LEU A 1 188 ? 28.589 -7.343 5.874 1.00 77.19 188 LEU A N 1
ATOM 1476 C CA . LEU A 1 188 ? 29.748 -6.654 5.331 1.00 77.19 188 LEU A CA 1
ATOM 1477 C C . LEU A 1 188 ? 29.624 -5.171 5.673 1.00 77.19 188 LEU A C 1
ATOM 1479 O O . LEU A 1 188 ? 28.675 -4.497 5.267 1.00 77.19 188 LEU A O 1
ATOM 1483 N N . GLN A 1 189 ? 30.580 -4.650 6.443 1.00 65.81 189 GLN A N 1
ATOM 1484 C CA . GLN A 1 189 ? 30.611 -3.227 6.758 1.00 65.81 189 GLN A CA 1
ATOM 1485 C C . GLN A 1 189 ? 30.991 -2.434 5.511 1.00 65.81 189 GLN A C 1
ATOM 1487 O O . GLN A 1 189 ? 32.156 -2.361 5.129 1.00 65.81 189 GLN A O 1
ATOM 1492 N N . ILE A 1 190 ? 29.998 -1.805 4.889 1.00 61.59 190 ILE A N 1
ATOM 1493 C CA . ILE A 1 190 ? 30.244 -0.750 3.913 1.00 61.59 190 ILE A CA 1
ATOM 1494 C C . ILE A 1 190 ? 30.846 0.413 4.700 1.00 61.59 190 ILE A C 1
ATOM 1496 O O . ILE A 1 190 ? 30.230 0.899 5.655 1.00 61.59 190 ILE A O 1
ATOM 1500 N N . GLY A 1 191 ? 32.057 0.838 4.334 1.00 56.81 191 GLY A N 1
ATOM 1501 C CA . GLY A 1 191 ? 32.687 2.014 4.927 1.00 56.81 191 GLY A CA 1
ATOM 1502 C C . GLY A 1 191 ? 31.688 3.168 4.952 1.00 56.81 191 GLY A C 1
ATOM 1503 O O . GLY A 1 191 ? 31.057 3.462 3.937 1.00 56.81 191 GLY A O 1
ATOM 1504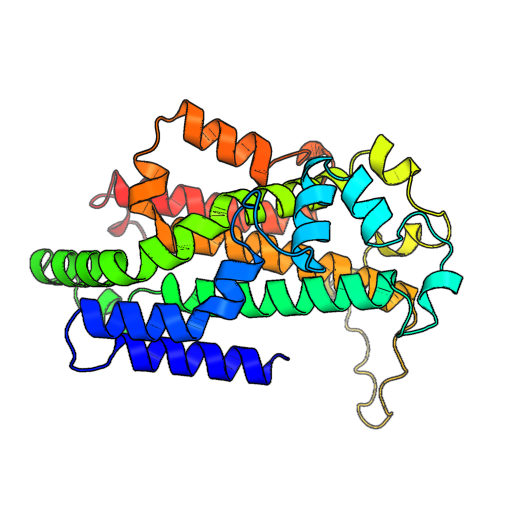 N N . ARG A 1 192 ? 31.486 3.776 6.129 1.00 52.47 192 ARG A N 1
ATOM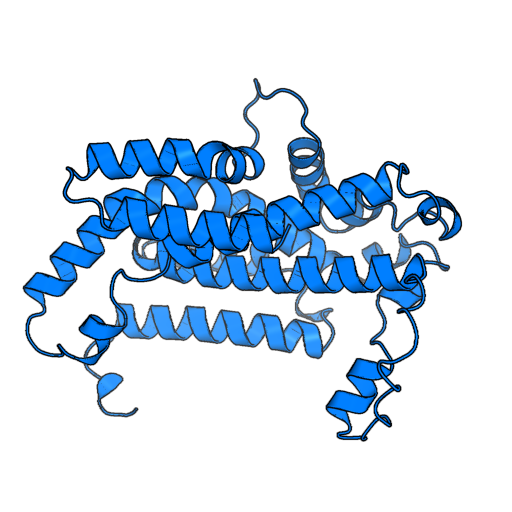 1505 C CA . ARG A 1 192 ? 30.598 4.933 6.297 1.00 52.47 192 ARG A CA 1
ATOM 1506 C C . ARG A 1 192 ? 30.971 5.973 5.243 1.00 52.47 192 ARG A C 1
ATOM 1508 O O . ARG A 1 192 ? 32.021 6.596 5.357 1.00 52.47 192 ARG A O 1
ATOM 1515 N N . THR A 1 193 ? 30.114 6.166 4.245 1.00 53.81 193 THR A N 1
ATOM 1516 C CA . THR A 1 193 ? 30.237 7.291 3.320 1.00 53.81 193 THR A CA 1
ATOM 1517 C C . THR A 1 193 ? 30.226 8.564 4.152 1.00 53.81 193 THR A C 1
ATOM 1519 O O . THR A 1 193 ? 29.298 8.794 4.937 1.00 53.81 193 THR A O 1
ATOM 1522 N N . ASP A 1 194 ? 31.301 9.336 4.040 1.00 45.97 194 ASP A N 1
ATOM 1523 C CA . ASP A 1 194 ? 31.526 10.552 4.805 1.00 45.97 194 ASP A CA 1
ATOM 1524 C C . ASP A 1 194 ? 30.335 11.497 4.578 1.00 45.97 194 ASP A C 1
ATOM 1526 O O . ASP A 1 194 ? 30.068 11.926 3.455 1.00 45.97 194 ASP A O 1
ATOM 1530 N N . LYS A 1 195 ? 29.567 11.798 5.635 1.00 51.41 195 LYS A N 1
ATOM 1531 C CA . LYS A 1 195 ? 28.303 12.572 5.578 1.00 51.41 195 LYS A CA 1
ATOM 1532 C C . LYS A 1 195 ? 28.491 14.043 5.155 1.00 51.41 195 LYS A C 1
ATOM 1534 O O . LYS A 1 195 ? 27.592 14.857 5.340 1.00 51.41 195 LYS A O 1
ATOM 1539 N N . ARG A 1 196 ? 29.674 14.402 4.655 1.00 49.66 196 ARG A N 1
ATOM 1540 C CA . ARG A 1 196 ? 30.063 15.751 4.231 1.00 49.66 196 ARG A CA 1
ATOM 1541 C C . ARG A 1 196 ? 29.720 16.039 2.770 1.00 49.66 196 ARG A C 1
ATOM 1543 O O . ARG A 1 196 ? 29.713 17.204 2.389 1.00 49.66 196 ARG A O 1
ATOM 1550 N N . HIS A 1 197 ? 29.408 15.018 1.973 1.00 49.75 197 HIS A N 1
ATOM 1551 C CA . HIS A 1 197 ? 28.923 15.206 0.608 1.00 49.75 197 HIS A CA 1
ATOM 1552 C C . HIS A 1 197 ? 27.394 15.287 0.584 1.00 49.75 197 HIS A C 1
ATOM 1554 O O . HIS A 1 197 ? 26.704 14.485 1.216 1.00 49.75 197 HIS A O 1
ATOM 1560 N N . LEU A 1 198 ? 26.870 16.282 -0.141 1.00 52.72 198 LEU A N 1
ATOM 1561 C CA . LEU A 1 198 ? 25.448 16.385 -0.460 1.00 52.72 198 LEU A CA 1
ATOM 1562 C C . LEU A 1 198 ? 25.020 15.057 -1.117 1.00 52.72 198 LEU A C 1
ATOM 1564 O O . LEU A 1 198 ? 25.726 14.610 -2.022 1.00 52.72 198 LEU A O 1
ATOM 1568 N N . PRO A 1 199 ? 23.933 14.399 -0.676 1.00 61.38 199 PRO A N 1
ATOM 1569 C CA . PRO A 1 199 ? 23.520 13.131 -1.265 1.00 61.38 199 PRO A CA 1
ATOM 1570 C C . PRO A 1 199 ? 23.287 13.317 -2.765 1.00 61.38 199 PRO A C 1
ATOM 1572 O O . PRO A 1 199 ? 22.514 14.189 -3.168 1.00 61.38 199 PRO A O 1
ATOM 1575 N N . GLU A 1 200 ? 23.969 12.514 -3.583 1.00 67.38 200 GLU A N 1
ATOM 1576 C CA . GLU A 1 200 ? 23.750 12.514 -5.026 1.00 67.38 200 GLU A CA 1
ATOM 1577 C C . GLU A 1 200 ? 22.269 12.235 -5.330 1.00 67.38 200 GLU A C 1
ATOM 1579 O O . GLU A 1 200 ? 21.614 11.445 -4.633 1.00 67.38 200 GLU A O 1
ATOM 1584 N N . PRO A 1 201 ? 21.695 12.901 -6.345 1.00 76.25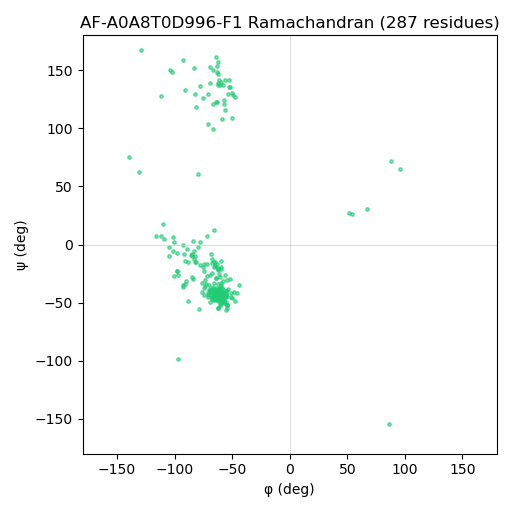 201 PRO A N 1
ATOM 1585 C CA . PRO A 1 201 ? 20.302 12.697 -6.692 1.00 76.25 201 PRO A CA 1
ATOM 1586 C C . PRO A 1 201 ? 20.095 11.256 -7.169 1.00 76.25 201 PRO A C 1
ATOM 1588 O O . PRO A 1 201 ? 20.705 10.826 -8.146 1.00 76.25 201 PRO A O 1
ATOM 1591 N N . LYS A 1 202 ? 19.185 10.529 -6.505 1.00 84.12 202 LYS A N 1
ATOM 1592 C CA . LYS A 1 202 ? 18.813 9.158 -6.889 1.00 84.12 202 LYS A CA 1
ATOM 1593 C C . LYS A 1 202 ? 18.485 9.085 -8.378 1.00 84.12 202 LYS A C 1
ATOM 1595 O O . LYS A 1 202 ? 17.637 9.844 -8.865 1.00 84.12 202 LYS A O 1
ATOM 1600 N N . THR A 1 203 ? 19.075 8.120 -9.068 1.00 91.56 203 THR A N 1
ATOM 1601 C CA . THR A 1 203 ? 18.775 7.822 -10.472 1.00 91.56 203 THR A CA 1
ATOM 1602 C C . THR A 1 203 ? 17.308 7.394 -10.642 1.00 91.56 203 THR A C 1
ATOM 1604 O O . THR A 1 203 ? 16.688 6.910 -9.688 1.00 91.56 203 THR A O 1
ATOM 1607 N N . PRO A 1 204 ? 16.702 7.529 -11.839 1.00 93.44 204 PRO A N 1
ATOM 1608 C CA . PRO A 1 204 ? 15.329 7.073 -12.074 1.00 93.44 204 PRO A CA 1
ATOM 1609 C C . PRO A 1 204 ? 15.103 5.605 -11.687 1.00 93.44 204 PRO A C 1
ATOM 1611 O O . PRO A 1 204 ? 14.080 5.283 -11.086 1.00 93.44 204 PRO A O 1
ATOM 1614 N N . LEU A 1 205 ? 16.088 4.743 -11.954 1.00 94.31 205 LEU A N 1
ATOM 1615 C CA . LEU A 1 205 ? 16.042 3.318 -11.631 1.00 94.31 205 LEU A CA 1
ATOM 1616 C C . LEU A 1 205 ? 16.003 3.083 -10.116 1.00 94.31 205 LEU A C 1
ATOM 1618 O O . LEU A 1 205 ? 15.179 2.315 -9.621 1.00 94.31 205 LEU A O 1
ATOM 1622 N N . GLU A 1 206 ? 16.849 3.783 -9.357 1.00 92.44 206 GLU A N 1
ATOM 1623 C CA . GLU A 1 206 ? 16.835 3.723 -7.893 1.00 92.44 206 GLU A CA 1
ATOM 1624 C C . GLU A 1 206 ? 15.532 4.261 -7.312 1.00 92.44 206 GLU A C 1
ATOM 1626 O O . GLU A 1 206 ? 15.024 3.699 -6.345 1.00 92.44 206 GLU A O 1
ATOM 1631 N N . ARG A 1 207 ? 14.958 5.314 -7.907 1.00 93.38 207 ARG A N 1
ATOM 1632 C CA . ARG A 1 207 ? 13.653 5.841 -7.488 1.00 93.38 207 ARG A CA 1
ATOM 1633 C C . ARG A 1 207 ? 12.543 4.816 -7.701 1.00 93.38 207 ARG A C 1
ATOM 1635 O O . ARG A 1 207 ? 11.737 4.630 -6.793 1.00 93.38 207 ARG A O 1
ATOM 1642 N N . ILE A 1 208 ? 12.510 4.135 -8.852 1.00 96.00 208 ILE A N 1
ATOM 1643 C CA . ILE A 1 208 ? 11.543 3.056 -9.118 1.00 96.00 208 ILE A CA 1
ATOM 1644 C C . ILE A 1 208 ? 11.729 1.940 -8.091 1.00 96.00 208 ILE A C 1
ATOM 1646 O O . ILE A 1 208 ? 10.776 1.619 -7.383 1.00 96.00 208 ILE A O 1
ATOM 1650 N N . ARG A 1 209 ? 12.957 1.436 -7.926 1.00 94.81 209 ARG A N 1
ATOM 1651 C CA . ARG A 1 209 ? 13.284 0.380 -6.957 1.00 94.81 209 ARG A CA 1
ATOM 1652 C C . ARG A 1 209 ? 12.856 0.739 -5.534 1.00 94.81 209 ARG A C 1
ATOM 1654 O O . ARG A 1 209 ? 12.142 -0.036 -4.904 1.00 94.81 209 ARG A O 1
ATOM 1661 N N . SER A 1 210 ? 13.256 1.915 -5.035 1.00 92.19 210 SER A N 1
ATOM 1662 C CA . SER A 1 210 ? 12.853 2.393 -3.705 1.00 92.19 210 SER A CA 1
ATOM 1663 C C . SER A 1 210 ? 11.333 2.471 -3.594 1.00 92.19 210 SER A C 1
ATOM 1665 O O . SER A 1 210 ? 10.782 1.972 -2.622 1.00 92.19 210 SER A O 1
ATOM 1667 N N . SER A 1 211 ? 10.648 3.025 -4.599 1.00 94.44 211 SER A N 1
ATOM 1668 C CA . SER A 1 211 ? 9.191 3.172 -4.554 1.00 94.44 211 SER A CA 1
ATOM 1669 C C . SER A 1 211 ? 8.456 1.829 -4.536 1.00 94.44 211 SER A C 1
ATOM 1671 O O . SER A 1 211 ? 7.589 1.634 -3.693 1.00 94.44 211 SER A O 1
ATOM 1673 N N . LEU A 1 212 ? 8.827 0.871 -5.395 1.00 95.25 212 LEU A N 1
ATOM 1674 C CA . LEU A 1 212 ? 8.205 -0.456 -5.420 1.00 95.25 212 LEU A CA 1
ATOM 1675 C C . LEU A 1 212 ? 8.416 -1.180 -4.089 1.00 95.25 212 LEU A C 1
ATOM 1677 O O . LEU A 1 212 ? 7.476 -1.748 -3.533 1.00 95.25 212 LEU A O 1
ATOM 1681 N N . TYR A 1 213 ? 9.638 -1.111 -3.555 1.00 92.50 213 TYR A N 1
ATOM 1682 C CA . TYR A 1 213 ? 9.965 -1.710 -2.272 1.00 92.50 213 TYR A CA 1
ATOM 1683 C C . TYR A 1 213 ? 9.156 -1.083 -1.131 1.00 92.50 213 TYR A C 1
ATOM 1685 O O . TYR A 1 213 ? 8.470 -1.810 -0.415 1.00 92.50 213 TYR A O 1
ATOM 1693 N N . GLU A 1 214 ? 9.212 0.244 -0.983 1.00 93.06 214 GLU A N 1
ATOM 1694 C CA . GLU A 1 214 ? 8.561 0.986 0.100 1.00 93.06 214 GLU A CA 1
ATOM 1695 C C . GLU A 1 214 ? 7.037 0.853 0.046 1.00 93.06 214 GLU A C 1
ATOM 1697 O O . GLU A 1 214 ? 6.410 0.639 1.082 1.00 93.06 214 GLU A O 1
ATOM 1702 N N . HIS A 1 215 ? 6.421 0.949 -1.138 1.00 95.75 215 HIS A N 1
ATOM 1703 C CA . HIS A 1 215 ? 4.972 0.791 -1.270 1.00 95.75 215 HIS A CA 1
ATOM 1704 C C . HIS A 1 215 ? 4.535 -0.607 -0.836 1.00 95.75 215 HIS A C 1
ATOM 1706 O O . HIS A 1 215 ? 3.619 -0.724 -0.027 1.00 95.75 215 HIS A O 1
ATOM 1712 N N . HIS A 1 216 ? 5.210 -1.653 -1.321 1.00 94.81 216 HIS A N 1
ATOM 1713 C CA . HIS A 1 216 ? 4.846 -3.034 -1.012 1.00 94.81 216 HIS A CA 1
ATOM 1714 C C . HIS A 1 216 ? 5.029 -3.369 0.473 1.00 94.81 216 HIS A C 1
ATOM 1716 O O . HIS A 1 216 ? 4.103 -3.898 1.079 1.00 94.81 216 HIS A O 1
ATOM 1722 N N . GLU A 1 217 ? 6.157 -2.990 1.088 1.00 93.06 217 GLU A N 1
ATOM 1723 C CA . GLU A 1 217 ? 6.382 -3.204 2.532 1.00 93.06 217 GLU A CA 1
ATOM 1724 C C . GLU A 1 217 ? 5.335 -2.486 3.395 1.00 93.06 217 GLU A C 1
ATOM 1726 O O . GLU A 1 217 ? 4.795 -3.049 4.351 1.00 93.06 217 GLU A O 1
ATOM 1731 N N . ASN A 1 218 ? 5.026 -1.231 3.059 1.00 96.00 218 ASN A N 1
ATOM 1732 C CA . ASN A 1 218 ? 4.059 -0.446 3.817 1.00 96.00 218 ASN A CA 1
ATOM 1733 C C . ASN A 1 218 ? 2.633 -0.976 3.635 1.00 96.00 218 ASN A C 1
ATOM 1735 O O . ASN A 1 218 ? 1.886 -1.024 4.607 1.00 96.00 218 ASN A O 1
ATOM 1739 N N . LEU A 1 219 ? 2.260 -1.413 2.429 1.00 96.69 219 LEU A N 1
ATOM 1740 C CA . LEU A 1 219 ? 0.968 -2.047 2.155 1.00 96.69 219 LEU A CA 1
ATOM 1741 C C . LEU A 1 219 ? 0.798 -3.355 2.928 1.00 96.69 219 LEU A C 1
ATOM 1743 O O . LEU A 1 219 ? -0.231 -3.565 3.565 1.00 96.69 219 LEU A O 1
ATOM 1747 N N . LEU A 1 220 ? 1.827 -4.200 2.935 1.00 93.88 220 LEU A N 1
ATOM 1748 C CA . LEU A 1 220 ? 1.866 -5.413 3.742 1.00 93.88 220 LEU A CA 1
ATOM 1749 C C . LEU A 1 220 ? 1.709 -5.077 5.241 1.00 93.88 220 LEU A C 1
ATOM 1751 O O . LEU A 1 220 ? 0.882 -5.668 5.936 1.00 93.88 220 LEU A O 1
ATOM 1755 N N . THR A 1 221 ? 2.407 -4.052 5.734 1.00 93.50 221 THR A N 1
ATOM 1756 C CA . THR A 1 221 ? 2.242 -3.578 7.120 1.00 93.50 221 THR A CA 1
ATOM 1757 C C .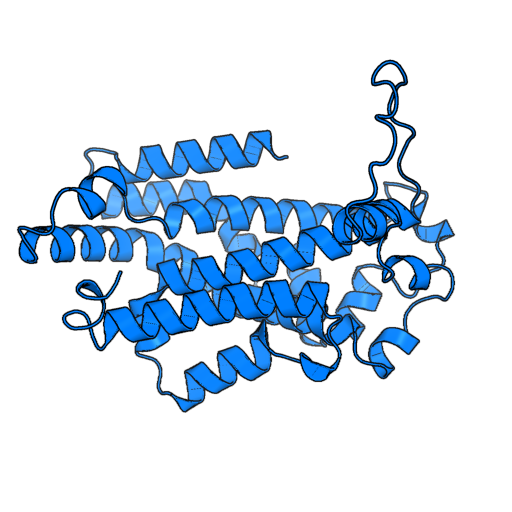 THR A 1 221 ? 0.815 -3.088 7.400 1.00 93.50 221 THR A C 1
ATOM 1759 O O . THR A 1 221 ? 0.262 -3.388 8.458 1.00 93.50 221 THR A O 1
ATOM 1762 N N . ILE A 1 222 ? 0.192 -2.365 6.459 1.00 95.56 222 ILE A N 1
ATOM 1763 C CA . ILE A 1 222 ? -1.209 -1.932 6.561 1.00 95.56 222 ILE A CA 1
ATOM 1764 C C . ILE A 1 222 ? -2.135 -3.140 6.682 1.00 95.56 222 ILE A C 1
ATOM 1766 O O . ILE A 1 222 ? -3.011 -3.110 7.538 1.00 95.56 222 ILE A O 1
ATOM 1770 N N . VAL A 1 223 ? -1.934 -4.209 5.902 1.00 94.12 223 VAL A N 1
ATOM 1771 C CA . VAL A 1 223 ? -2.733 -5.444 6.029 1.00 94.12 223 VAL A CA 1
ATOM 1772 C C . VAL A 1 223 ? -2.666 -5.984 7.457 1.00 94.12 223 VAL A C 1
ATOM 1774 O O . VAL A 1 223 ? -3.708 -6.213 8.064 1.00 94.12 223 VAL A O 1
ATOM 1777 N N . GLY A 1 224 ? -1.467 -6.108 8.034 1.00 90.94 224 GLY A N 1
ATOM 1778 C CA . GLY A 1 224 ? -1.315 -6.545 9.427 1.00 90.94 224 GLY A CA 1
ATOM 1779 C C . GLY A 1 224 ? -2.053 -5.642 10.423 1.00 90.94 224 GLY A C 1
ATOM 1780 O O . GLY A 1 224 ? -2.722 -6.131 11.329 1.00 90.94 224 GLY A O 1
ATOM 1781 N N . LEU A 1 225 ? -1.994 -4.322 10.229 1.00 91.25 225 LEU A N 1
ATOM 1782 C CA . LEU A 1 225 ? -2.725 -3.363 11.062 1.00 91.25 225 LEU A CA 1
ATOM 1783 C C . LEU A 1 225 ? -4.243 -3.486 10.897 1.00 91.25 225 LEU A C 1
ATOM 1785 O O . LEU A 1 225 ? -4.947 -3.463 11.898 1.00 91.25 225 LEU A O 1
ATOM 1789 N N . LEU A 1 226 ? -4.748 -3.668 9.674 1.00 91.94 226 LEU A N 1
ATOM 1790 C CA . LEU A 1 226 ? -6.173 -3.891 9.423 1.00 91.94 226 LEU A CA 1
ATOM 1791 C C . LEU A 1 226 ? -6.665 -5.151 10.138 1.00 91.94 226 LEU A C 1
ATOM 1793 O O . LEU A 1 226 ? -7.723 -5.106 10.755 1.00 91.94 226 LEU A O 1
ATOM 1797 N N . PHE A 1 227 ? -5.882 -6.233 10.139 1.00 88.50 227 PHE A N 1
ATOM 1798 C CA . PHE A 1 227 ? -6.207 -7.429 10.917 1.00 88.50 227 PHE A CA 1
ATOM 1799 C C . PHE A 1 227 ? -6.266 -7.162 12.418 1.00 88.50 227 PHE A C 1
ATOM 1801 O O . PHE A 1 227 ? -7.186 -7.642 13.074 1.00 88.50 227 PHE A O 1
ATOM 1808 N N . THR A 1 228 ? -5.351 -6.359 12.960 1.00 84.94 228 THR A N 1
ATOM 1809 C CA . THR A 1 228 ? -5.379 -5.946 14.372 1.00 84.94 228 THR A CA 1
ATOM 1810 C C . THR A 1 228 ? -6.590 -5.062 14.688 1.00 84.94 228 THR A C 1
ATOM 1812 O O . THR A 1 228 ? -7.291 -5.292 15.669 1.00 84.94 228 THR A O 1
ATOM 1815 N N . GLY A 1 229 ? -6.869 -4.056 13.857 1.00 84.50 229 GLY A N 1
ATOM 1816 C CA . GLY A 1 229 ? -7.938 -3.082 14.096 1.00 84.50 229 GLY A CA 1
ATOM 1817 C C . GLY A 1 229 ? -9.343 -3.639 13.862 1.00 84.50 229 GLY A C 1
ATOM 1818 O O . GLY A 1 229 ? -10.289 -3.228 14.529 1.00 84.50 229 GLY A O 1
ATOM 1819 N N . LEU A 1 230 ? -9.477 -4.597 12.943 1.00 87.75 230 LEU A N 1
ATOM 1820 C CA . LEU A 1 230 ? -10.743 -5.212 12.538 1.00 87.75 230 LEU A CA 1
ATOM 1821 C C . LEU A 1 230 ? -10.866 -6.668 13.009 1.00 87.75 230 LEU A C 1
ATOM 1823 O O . LEU A 1 230 ? -11.699 -7.397 12.475 1.00 87.75 230 LEU A O 1
ATOM 1827 N N . SER A 1 231 ? -10.060 -7.105 13.989 1.00 81.00 231 SER A N 1
ATOM 1828 C CA . SER A 1 231 ? -10.019 -8.508 14.438 1.00 81.00 231 SER A CA 1
ATOM 1829 C C . SER A 1 231 ? -11.410 -9.117 14.677 1.00 81.00 231 SER A C 1
ATOM 1831 O O . SER A 1 231 ? -11.673 -10.181 14.116 1.00 81.00 231 SER A O 1
ATOM 1833 N N . PRO A 1 232 ? -12.352 -8.475 15.406 1.00 74.88 232 PRO A N 1
ATOM 1834 C CA . PRO A 1 232 ? -13.678 -9.057 15.578 1.00 74.88 232 PRO A CA 1
ATOM 1835 C C . PRO A 1 232 ? -14.386 -9.232 14.235 1.00 74.88 232 PRO A C 1
ATOM 1837 O O . PRO A 1 232 ? -14.808 -10.335 13.924 1.00 74.88 232 PRO A O 1
ATOM 1840 N N . SER A 1 233 ? -14.459 -8.201 13.397 1.00 81.94 233 SER A N 1
ATOM 1841 C CA . SER A 1 233 ? -15.174 -8.288 12.121 1.00 81.94 233 SER A CA 1
ATOM 1842 C C . SER A 1 233 ? -14.568 -9.332 11.176 1.00 81.94 233 SER A C 1
ATOM 1844 O O . SER A 1 233 ? -15.305 -10.102 10.571 1.00 81.94 233 SER A O 1
ATOM 1846 N N . LEU A 1 234 ? -13.236 -9.397 11.075 1.00 83.31 234 LEU A N 1
ATOM 1847 C CA . LEU A 1 234 ? -12.544 -10.291 10.141 1.00 83.31 234 LEU A CA 1
ATOM 1848 C C . LEU A 1 234 ? -12.531 -11.752 10.605 1.00 83.31 234 LEU A C 1
ATOM 1850 O O . LEU A 1 234 ? -12.747 -12.639 9.785 1.00 83.31 234 LEU A O 1
ATOM 1854 N N . TYR A 1 235 ? -12.314 -12.027 11.895 1.00 82.19 235 TYR A N 1
ATOM 1855 C CA . TYR A 1 235 ? -12.273 -13.407 12.401 1.00 82.19 235 TYR A CA 1
ATOM 1856 C C . TYR A 1 235 ? -13.656 -14.011 12.672 1.00 82.19 235 TYR A C 1
ATOM 1858 O O . TYR A 1 235 ? -13.749 -15.215 12.893 1.00 82.19 235 TYR A O 1
ATOM 1866 N N . HIS A 1 236 ? -14.724 -13.207 12.635 1.00 84.94 236 HIS A N 1
ATOM 1867 C CA . HIS A 1 236 ? -16.099 -13.719 12.619 1.00 84.94 236 HIS A CA 1
ATOM 1868 C C . HIS A 1 236 ? -16.586 -14.080 11.209 1.00 84.94 236 HIS A C 1
ATOM 1870 O O . HIS A 1 236 ? -17.663 -14.664 11.076 1.00 84.94 236 HIS A O 1
ATOM 1876 N N . LEU A 1 237 ? -15.823 -13.758 10.156 1.00 85.62 237 LEU A N 1
ATOM 1877 C CA . LEU A 1 237 ? -16.140 -14.237 8.815 1.00 85.62 237 LEU A CA 1
ATOM 1878 C C . LEU A 1 237 ? -16.082 -15.773 8.776 1.00 85.62 237 LEU A C 1
ATOM 1880 O O . LEU A 1 237 ? -15.233 -16.374 9.441 1.00 85.62 237 LEU A O 1
ATOM 1884 N N . PRO A 1 238 ? -16.930 -16.426 7.960 1.00 87.94 238 PRO A N 1
ATOM 1885 C CA . PRO A 1 238 ? -16.791 -17.849 7.683 1.00 87.94 238 PRO A CA 1
ATOM 1886 C C . PRO A 1 238 ? -15.371 -18.176 7.210 1.00 87.94 238 PRO A C 1
ATOM 1888 O O . PRO A 1 238 ? -14.791 -17.420 6.426 1.00 87.94 238 PRO A O 1
ATOM 1891 N N . THR A 1 239 ? -14.830 -19.318 7.643 1.00 84.56 239 THR A N 1
ATOM 1892 C CA . THR A 1 239 ? -13.447 -19.730 7.349 1.00 84.56 239 THR A CA 1
ATOM 1893 C C . THR A 1 239 ? -13.124 -19.660 5.859 1.00 84.56 239 THR A C 1
ATOM 1895 O O . THR A 1 239 ? -12.075 -19.137 5.495 1.00 84.56 239 THR A O 1
ATOM 1898 N N . ASP A 1 240 ? -14.048 -20.087 4.996 1.00 87.00 240 ASP A N 1
ATOM 1899 C CA . ASP A 1 240 ? -13.864 -20.047 3.543 1.00 87.00 240 ASP A CA 1
ATOM 1900 C C . ASP A 1 240 ? -13.722 -18.614 3.013 1.00 87.00 240 ASP A C 1
ATOM 1902 O O . ASP A 1 240 ? -12.888 -18.349 2.152 1.00 87.00 240 ASP A O 1
ATOM 1906 N N . GLN A 1 241 ? -14.489 -17.661 3.550 1.00 87.44 241 GLN A N 1
ATOM 1907 C CA . GLN A 1 241 ? -14.423 -16.258 3.128 1.00 87.44 241 GLN A CA 1
ATOM 1908 C C . GLN A 1 241 ? -13.123 -15.597 3.584 1.00 87.44 241 GLN A C 1
ATOM 1910 O O . GLN A 1 241 ? -12.490 -14.880 2.808 1.00 87.44 241 GLN A O 1
ATOM 1915 N N . LEU A 1 242 ? -12.698 -15.866 4.820 1.00 86.75 242 LEU A N 1
ATOM 1916 C CA . LEU A 1 242 ? -11.431 -15.362 5.341 1.00 86.75 242 LEU A CA 1
ATOM 1917 C C . LEU A 1 242 ? -10.236 -15.962 4.584 1.00 86.75 242 LEU A C 1
ATOM 1919 O O . LEU A 1 242 ? -9.313 -15.237 4.208 1.00 86.75 242 LEU A O 1
ATOM 1923 N N . ALA A 1 243 ? -10.273 -17.268 4.310 1.00 85.81 243 ALA A N 1
ATOM 1924 C CA . ALA A 1 243 ? -9.258 -17.955 3.520 1.00 85.81 243 ALA A CA 1
ATOM 1925 C C . ALA A 1 243 ? -9.185 -17.389 2.098 1.00 85.81 243 ALA A C 1
ATOM 1927 O O . ALA A 1 243 ? -8.093 -17.112 1.609 1.00 85.81 243 ALA A O 1
ATOM 1928 N N . MET A 1 244 ? -10.331 -17.142 1.461 1.00 87.12 244 MET A N 1
ATOM 1929 C CA . MET A 1 244 ? -10.395 -16.511 0.142 1.00 87.12 244 MET A CA 1
ATOM 1930 C C . MET A 1 244 ? -9.816 -15.096 0.154 1.00 87.12 244 MET A C 1
ATOM 1932 O O . MET A 1 244 ? -9.016 -14.766 -0.716 1.00 87.12 244 MET A O 1
ATOM 1936 N N . LEU A 1 245 ? -10.150 -14.281 1.157 1.00 87.19 245 LEU A N 1
ATOM 1937 C CA . LEU A 1 245 ? -9.623 -12.924 1.308 1.00 87.19 245 LEU A CA 1
ATOM 1938 C C . LEU A 1 245 ? -8.097 -12.913 1.495 1.00 87.19 245 LEU A C 1
ATOM 1940 O O . LEU A 1 245 ? -7.408 -12.102 0.877 1.00 87.19 245 LEU A O 1
ATOM 1944 N N . LEU A 1 246 ? -7.547 -13.841 2.283 1.00 88.31 246 LEU A N 1
ATOM 1945 C CA . LEU A 1 246 ? -6.099 -13.989 2.460 1.00 88.31 246 LEU A CA 1
ATOM 1946 C C . LEU A 1 246 ? -5.417 -14.519 1.190 1.00 88.31 246 LEU A C 1
ATOM 1948 O O . LEU A 1 246 ? -4.437 -13.934 0.726 1.00 88.31 246 LEU A O 1
ATOM 1952 N N . HIS A 1 247 ? -5.947 -15.599 0.611 1.00 88.25 247 HIS A N 1
ATOM 1953 C CA . HIS A 1 247 ? -5.365 -16.287 -0.541 1.00 88.25 247 HIS A CA 1
ATOM 1954 C C . HIS A 1 247 ? -5.408 -15.432 -1.812 1.00 88.25 247 HIS A C 1
ATOM 1956 O O . HIS A 1 247 ? -4.407 -15.305 -2.510 1.00 88.25 247 HIS A O 1
ATOM 1962 N N . GLN A 1 248 ? -6.554 -14.816 -2.109 1.00 86.62 248 GLN A N 1
ATOM 1963 C CA . GLN A 1 248 ? -6.721 -13.955 -3.284 1.00 86.62 248 GLN A CA 1
ATOM 1964 C C . GLN A 1 248 ? -6.204 -12.532 -3.059 1.00 86.62 248 GLN A C 1
ATOM 1966 O O . GLN A 1 248 ? -6.038 -11.786 -4.019 1.00 86.62 248 GLN A O 1
ATOM 1971 N N . GLY A 1 249 ? -5.970 -12.146 -1.806 1.00 86.19 249 GLY A N 1
ATOM 1972 C CA . GLY A 1 249 ? -5.470 -10.836 -1.427 1.00 86.19 249 GLY A CA 1
ATOM 1973 C C . GLY A 1 249 ? -3.959 -10.831 -1.211 1.00 86.19 249 GLY A C 1
ATOM 1974 O O . GLY A 1 249 ? -3.179 -10.706 -2.153 1.00 86.19 249 GLY A O 1
ATOM 1975 N N . CYS A 1 250 ? -3.527 -10.933 0.049 1.00 86.94 250 CYS A N 1
ATOM 1976 C CA . CYS A 1 250 ? -2.123 -10.738 0.422 1.00 86.94 250 CYS A CA 1
ATOM 1977 C C . CYS A 1 250 ? -1.200 -11.923 0.116 1.00 86.94 250 CYS A C 1
ATOM 1979 O O . CYS A 1 250 ? 0.013 -11.725 0.072 1.00 86.94 250 CYS A O 1
ATOM 1981 N N . CYS A 1 251 ? -1.743 -13.122 -0.106 1.00 90.31 251 CYS A N 1
ATOM 1982 C CA . CYS A 1 251 ? -0.974 -14.321 -0.453 1.00 90.31 251 CYS A CA 1
ATOM 1983 C C . CYS A 1 251 ? -1.018 -14.661 -1.949 1.00 90.31 251 CYS A C 1
ATOM 1985 O O . CYS A 1 251 ? -0.507 -15.705 -2.350 1.00 90.31 251 CYS A O 1
ATOM 1987 N N . ALA A 1 252 ? -1.601 -13.803 -2.790 1.00 89.94 252 ALA A N 1
ATOM 1988 C CA . ALA A 1 252 ? -1.609 -14.035 -4.229 1.00 89.94 252 ALA A CA 1
ATOM 1989 C C . ALA A 1 252 ? -0.174 -14.158 -4.763 1.00 89.94 252 ALA A C 1
ATOM 1991 O O . ALA A 1 252 ? 0.687 -13.380 -4.355 1.00 89.94 252 ALA A O 1
ATOM 1992 N N . ALA A 1 253 ? 0.075 -15.127 -5.651 1.00 90.38 253 ALA A N 1
ATOM 1993 C CA . ALA A 1 253 ? 1.375 -15.378 -6.286 1.00 90.38 253 ALA A CA 1
ATOM 1994 C C . ALA A 1 253 ? 2.569 -15.504 -5.310 1.00 90.38 253 ALA A C 1
ATOM 1996 O O . ALA A 1 253 ? 3.707 -15.216 -5.686 1.00 90.38 253 ALA A O 1
ATOM 1997 N N . PHE A 1 254 ? 2.339 -15.925 -4.056 1.00 90.69 254 PHE A N 1
ATOM 1998 C CA . PHE A 1 254 ? 3.400 -15.970 -3.039 1.00 90.69 254 PHE A CA 1
ATOM 1999 C C . PHE A 1 254 ? 4.567 -16.895 -3.420 1.00 90.69 254 PHE A C 1
ATOM 2001 O O . PHE A 1 254 ? 5.697 -16.639 -3.016 1.00 90.69 254 PHE A O 1
ATOM 2008 N N . GLU A 1 255 ? 4.307 -17.930 -4.224 1.00 91.19 255 GLU A N 1
ATOM 2009 C CA . GLU A 1 255 ? 5.301 -18.885 -4.734 1.00 91.19 255 GLU A CA 1
ATOM 2010 C C . GLU A 1 255 ? 6.370 -18.237 -5.630 1.00 91.19 255 GLU A C 1
ATOM 2012 O O . GLU A 1 255 ? 7.468 -18.769 -5.778 1.00 91.19 255 GLU A O 1
ATOM 2017 N N . HIS A 1 256 ? 6.064 -17.067 -6.197 1.00 93.00 256 HIS A N 1
ATOM 2018 C CA . HIS A 1 256 ? 6.967 -16.306 -7.054 1.00 93.00 256 HIS A CA 1
ATOM 2019 C C . HIS A 1 256 ? 7.637 -15.131 -6.328 1.00 93.00 256 HIS A C 1
ATOM 2021 O O . HIS A 1 256 ? 8.491 -14.456 -6.910 1.00 93.00 256 HIS A O 1
ATOM 2027 N N . LEU A 1 257 ? 7.268 -14.858 -5.071 1.00 91.50 257 LEU A N 1
ATOM 2028 C CA . LEU A 1 257 ? 7.872 -13.772 -4.304 1.00 91.50 257 LEU A CA 1
ATOM 2029 C C . LEU A 1 257 ? 9.332 -14.100 -3.955 1.00 91.50 257 LEU A C 1
ATOM 2031 O O . LEU A 1 257 ? 9.630 -15.213 -3.528 1.00 91.50 257 LEU A O 1
ATOM 2035 N N . PRO A 1 258 ? 10.252 -13.124 -4.048 1.00 91.06 258 PRO A N 1
ATOM 2036 C CA . PRO A 1 258 ? 11.625 -13.315 -3.602 1.00 91.06 258 PRO A CA 1
ATOM 2037 C C . PRO A 1 258 ? 11.685 -13.421 -2.073 1.00 91.06 258 PRO A C 1
ATOM 2039 O O . PRO A 1 258 ? 10.895 -12.785 -1.369 1.00 91.06 258 PRO A O 1
ATOM 2042 N N . ASP A 1 259 ? 12.690 -14.127 -1.554 1.00 88.25 259 ASP A N 1
ATOM 2043 C CA . ASP A 1 259 ? 12.833 -14.463 -0.128 1.00 88.25 259 ASP A CA 1
ATOM 2044 C C . ASP A 1 259 ? 12.655 -13.278 0.829 1.00 88.25 259 ASP A C 1
ATOM 2046 O O . ASP A 1 259 ? 12.000 -13.400 1.862 1.00 88.25 259 ASP A O 1
ATOM 2050 N N . LEU A 1 260 ? 13.197 -12.101 0.495 1.00 83.88 260 LEU A N 1
ATOM 2051 C CA . LEU A 1 260 ? 13.048 -10.911 1.339 1.00 83.88 260 LEU A CA 1
ATOM 2052 C C . LEU A 1 260 ? 11.597 -10.435 1.440 1.00 83.88 260 LEU A C 1
ATOM 2054 O O . LEU A 1 260 ? 11.160 -10.037 2.516 1.00 83.88 260 LEU A O 1
ATOM 2058 N N . LYS A 1 261 ? 10.846 -10.494 0.336 1.00 86.12 261 LYS A N 1
ATOM 2059 C CA . LYS A 1 261 ? 9.425 -10.126 0.311 1.00 86.12 261 LYS A CA 1
ATOM 2060 C C . LYS A 1 261 ? 8.565 -11.193 0.966 1.00 86.12 261 LYS A C 1
ATOM 2062 O O . LYS A 1 261 ? 7.638 -10.860 1.702 1.00 86.12 261 LYS A O 1
ATOM 2067 N N . LEU A 1 262 ? 8.919 -12.459 0.764 1.00 88.56 262 LEU A N 1
ATOM 2068 C CA . LEU A 1 262 ? 8.290 -13.571 1.459 1.00 88.56 262 LEU A CA 1
ATOM 2069 C C . LEU A 1 262 ? 8.488 -13.459 2.977 1.00 88.56 262 LEU A C 1
ATOM 2071 O O . LEU A 1 262 ? 7.538 -13.654 3.724 1.00 88.56 262 LEU A O 1
ATOM 2075 N N . ASN A 1 263 ? 9.674 -13.060 3.449 1.00 87.69 263 ASN A N 1
ATOM 2076 C CA . ASN A 1 263 ? 9.933 -12.829 4.874 1.00 87.69 263 ASN A CA 1
ATOM 2077 C C . ASN A 1 263 ? 8.991 -11.762 5.454 1.00 87.69 263 ASN A C 1
ATOM 2079 O O . ASN A 1 263 ? 8.394 -11.976 6.509 1.00 87.69 263 ASN A O 1
ATOM 2083 N N . SER A 1 264 ? 8.797 -10.646 4.746 1.00 86.25 264 SER A N 1
ATOM 2084 C CA . SER A 1 264 ? 7.843 -9.610 5.155 1.00 86.25 264 SER A CA 1
ATOM 2085 C C . SER A 1 264 ? 6.410 -10.141 5.224 1.00 86.25 264 SER A C 1
ATOM 2087 O O . SER A 1 264 ? 5.735 -9.921 6.230 1.00 86.25 264 SER A O 1
ATOM 2089 N N . LEU A 1 265 ? 5.965 -10.908 4.221 1.00 88.69 265 LEU A N 1
ATOM 2090 C CA . LEU A 1 265 ? 4.649 -11.558 4.232 1.00 88.69 265 LEU A CA 1
ATOM 2091 C C . LEU A 1 265 ? 4.500 -12.530 5.415 1.00 88.69 265 LEU A C 1
ATOM 2093 O O . LEU A 1 265 ? 3.505 -12.472 6.135 1.00 88.69 265 LEU A O 1
ATOM 2097 N N . LEU A 1 266 ? 5.503 -13.376 5.666 1.00 87.75 266 LEU A N 1
ATOM 2098 C CA . LEU A 1 266 ? 5.501 -14.345 6.765 1.00 87.75 266 LEU A CA 1
ATOM 2099 C C . LEU A 1 266 ? 5.398 -13.670 8.134 1.00 87.75 266 LEU A C 1
ATOM 2101 O O . LEU A 1 266 ? 4.652 -14.143 8.987 1.00 87.75 266 LEU A O 1
ATOM 2105 N N . ARG A 1 267 ? 6.086 -12.541 8.346 1.00 85.25 267 ARG A N 1
ATOM 2106 C CA . ARG A 1 267 ? 5.960 -11.763 9.592 1.00 85.25 267 ARG A CA 1
ATOM 2107 C C . ARG A 1 267 ? 4.523 -11.313 9.835 1.00 85.25 267 ARG A C 1
ATOM 2109 O O . ARG A 1 267 ? 4.054 -11.360 10.967 1.00 85.25 267 ARG A O 1
ATOM 2116 N N . ILE A 1 268 ? 3.817 -10.902 8.786 1.00 84.12 268 ILE A N 1
ATOM 2117 C CA . ILE A 1 268 ? 2.424 -10.458 8.892 1.00 84.12 268 ILE A CA 1
ATOM 2118 C C . ILE A 1 268 ? 1.483 -11.639 9.098 1.00 84.12 268 ILE A C 1
ATOM 2120 O O . ILE A 1 268 ? 0.626 -11.570 9.972 1.00 84.12 268 ILE A O 1
ATOM 2124 N N . LEU A 1 269 ? 1.669 -12.741 8.369 1.00 83.44 269 LEU A N 1
ATOM 2125 C CA . LEU A 1 269 ? 0.886 -13.962 8.573 1.00 83.44 269 LEU A CA 1
ATOM 2126 C C . LEU A 1 269 ? 1.068 -14.527 9.984 1.00 83.44 269 LEU A C 1
ATOM 2128 O O . LEU A 1 269 ? 0.101 -14.986 10.589 1.00 83.44 269 LEU A O 1
ATOM 2132 N N . PHE A 1 270 ? 2.273 -14.435 10.544 1.00 80.50 270 PHE A N 1
ATOM 2133 C CA . PHE A 1 270 ? 2.529 -14.801 11.932 1.00 80.50 270 PHE A CA 1
ATOM 2134 C C . PHE A 1 270 ? 1.750 -13.908 12.907 1.00 80.50 270 PHE A C 1
ATOM 2136 O O . PHE A 1 270 ? 1.100 -14.427 13.810 1.00 80.50 270 PHE A O 1
ATOM 2143 N N . ILE A 1 271 ? 1.732 -12.585 12.691 1.00 74.00 271 ILE A N 1
ATOM 2144 C CA . ILE A 1 271 ? 0.915 -11.651 13.488 1.00 74.00 271 ILE A CA 1
ATOM 2145 C C . ILE A 1 271 ? -0.576 -12.007 13.392 1.00 74.00 271 ILE A C 1
ATOM 2147 O O . ILE A 1 271 ? -1.242 -12.106 14.419 1.00 74.00 271 ILE A O 1
ATOM 2151 N N . ILE A 1 272 ? -1.093 -12.242 12.183 1.00 76.75 272 ILE A N 1
ATOM 2152 C CA . ILE A 1 272 ? -2.494 -12.628 11.942 1.00 76.75 272 ILE A CA 1
ATOM 2153 C C . ILE A 1 272 ? -2.824 -13.928 12.692 1.00 76.75 272 ILE A C 1
ATOM 2155 O O . ILE A 1 272 ? -3.796 -13.999 13.438 1.00 76.75 272 ILE A O 1
ATOM 2159 N N . THR A 1 273 ? -1.973 -14.944 12.563 1.00 73.56 273 THR A N 1
ATOM 2160 C CA . THR A 1 273 ? -2.196 -16.255 13.189 1.00 73.56 273 THR A CA 1
ATOM 2161 C C . THR A 1 273 ? -2.136 -16.180 14.715 1.00 73.56 273 THR A C 1
ATOM 2163 O O . THR A 1 273 ? -2.963 -16.786 15.394 1.00 73.56 273 THR A O 1
ATOM 2166 N N . LEU A 1 274 ? -1.199 -15.405 15.271 1.00 71.69 274 LEU A N 1
ATOM 2167 C CA . LEU A 1 274 ? -1.127 -15.158 16.712 1.00 71.69 274 LEU A CA 1
ATOM 2168 C C . LEU A 1 274 ? -2.384 -14.454 17.229 1.00 71.69 274 LEU A C 1
ATOM 2170 O O . LEU A 1 274 ? -2.936 -14.873 18.243 1.00 71.69 274 LEU A O 1
ATOM 2174 N N . LEU A 1 275 ? -2.858 -13.411 16.540 1.00 67.12 275 LEU A N 1
ATOM 2175 C CA . LEU A 1 275 ? -4.084 -12.702 16.921 1.00 67.12 275 LEU A CA 1
ATOM 2176 C C . LEU A 1 275 ? -5.301 -13.633 16.920 1.00 67.12 275 LEU A C 1
ATOM 2178 O O . LEU A 1 275 ? -6.089 -13.602 17.864 1.00 67.12 275 LEU A O 1
ATOM 2182 N N . TRP A 1 276 ? -5.418 -14.497 15.908 1.00 65.19 276 TRP A N 1
ATOM 2183 C CA . TRP A 1 276 ? -6.447 -15.534 15.872 1.00 65.19 276 TRP A CA 1
ATOM 2184 C C . TRP A 1 276 ? -6.346 -16.464 17.091 1.00 65.19 276 TRP A C 1
ATOM 2186 O O . TRP A 1 276 ? -7.330 -16.655 17.805 1.00 65.19 276 TRP A O 1
ATOM 2196 N N . ALA A 1 277 ? -5.149 -16.970 17.402 1.00 62.34 277 ALA A N 1
ATOM 2197 C CA . ALA A 1 277 ? -4.938 -17.848 18.551 1.00 62.34 277 ALA A CA 1
ATOM 2198 C C . ALA A 1 277 ? -5.321 -17.180 19.886 1.00 62.34 277 ALA A C 1
ATOM 2200 O O . ALA A 1 277 ? -6.000 -17.801 20.699 1.00 62.34 277 ALA A O 1
ATOM 2201 N N . PHE A 1 278 ? -4.972 -15.906 20.098 1.00 62.28 278 PHE A N 1
ATOM 2202 C CA . PHE A 1 278 ? -5.355 -15.166 21.308 1.00 62.28 278 PHE A CA 1
ATOM 2203 C C . PHE A 1 278 ? -6.866 -14.929 21.427 1.00 62.28 278 PHE A C 1
ATOM 2205 O O . PHE A 1 278 ? -7.390 -14.909 22.540 1.00 62.28 278 PHE A O 1
ATOM 2212 N N . GLN A 1 279 ? -7.573 -14.749 20.307 1.00 60.25 279 GLN A N 1
ATOM 2213 C CA . GLN A 1 279 ? -9.018 -14.512 20.317 1.00 60.25 279 GLN A CA 1
ATOM 2214 C C . GLN A 1 279 ? -9.816 -15.775 20.675 1.00 60.25 279 GLN A C 1
ATOM 2216 O O . GLN A 1 279 ? -10.845 -15.670 21.341 1.00 60.25 279 GLN A O 1
ATOM 2221 N N . PHE A 1 280 ? -9.341 -16.957 20.270 1.00 58.09 280 PHE A N 1
ATOM 2222 C CA . PHE A 1 280 ? -10.019 -18.233 20.527 1.00 58.09 280 PHE A CA 1
ATOM 2223 C C . PHE A 1 280 ? -9.474 -18.998 21.748 1.00 58.09 280 PHE A C 1
ATOM 2225 O O . PHE A 1 280 ? -10.219 -19.770 22.349 1.00 58.09 280 PHE A O 1
ATOM 2232 N N . TYR A 1 281 ? -8.226 -18.748 22.167 1.00 54.88 281 TYR A N 1
ATOM 2233 C CA . TYR A 1 281 ? -7.565 -19.406 23.308 1.00 54.88 281 TYR A CA 1
ATOM 2234 C C . TYR A 1 281 ? -6.898 -18.399 24.272 1.00 54.88 281 TYR A C 1
ATOM 2236 O O . TYR A 1 281 ? -5.680 -18.427 24.467 1.00 54.88 281 TYR A O 1
ATOM 2244 N N . PRO A 1 282 ? -7.664 -17.496 24.915 1.00 52.19 282 PRO A N 1
ATOM 2245 C CA . PRO A 1 282 ? -7.098 -16.415 25.726 1.00 52.19 282 PRO A CA 1
ATOM 2246 C C . PRO A 1 282 ? -6.377 -16.867 27.011 1.00 52.19 282 PRO A C 1
ATOM 2248 O O . PRO A 1 282 ? -5.648 -16.069 27.596 1.00 52.19 282 PRO A O 1
ATOM 2251 N N . VAL A 1 283 ? -6.571 -18.108 27.478 1.00 48.50 283 VAL A N 1
ATOM 2252 C CA . VAL A 1 283 ? -6.127 -18.550 28.818 1.00 48.50 283 VAL A CA 1
ATOM 2253 C C . VAL A 1 283 ? -4.820 -19.356 28.799 1.00 48.50 283 VAL A C 1
ATOM 2255 O O . VAL A 1 283 ? -4.062 -19.283 29.762 1.00 48.50 283 VAL A O 1
ATOM 2258 N N . ASP A 1 284 ? -4.489 -20.047 27.704 1.00 41.03 284 ASP A N 1
ATOM 2259 C CA . ASP A 1 284 ? -3.403 -21.043 27.731 1.00 41.03 284 ASP A CA 1
ATOM 2260 C C . ASP A 1 284 ? -2.048 -20.532 27.210 1.00 41.03 284 ASP A C 1
ATOM 2262 O O . ASP A 1 284 ? -1.007 -21.055 27.596 1.00 41.03 284 ASP A O 1
ATOM 2266 N N . ILE A 1 285 ? -2.012 -19.481 26.381 1.00 43.78 285 ILE A N 1
ATOM 2267 C CA . ILE A 1 285 ? -0.753 -18.988 25.776 1.00 43.78 285 ILE A CA 1
ATOM 2268 C C . ILE A 1 285 ? -0.007 -18.012 26.701 1.00 43.78 285 ILE A C 1
ATOM 2270 O O . ILE A 1 285 ? 1.221 -17.943 26.670 1.00 43.78 285 ILE A O 1
ATOM 2274 N N . ALA A 1 286 ? -0.720 -17.297 27.578 1.00 40.28 286 ALA A N 1
ATOM 2275 C CA . ALA A 1 286 ? -0.122 -16.330 28.504 1.00 40.28 286 ALA A CA 1
ATOM 2276 C C . ALA A 1 286 ? 0.806 -16.967 29.559 1.00 40.28 286 ALA A C 1
ATOM 2278 O O . ALA A 1 286 ? 1.578 -16.255 30.191 1.00 40.28 286 ALA A O 1
ATOM 2279 N N . TYR A 1 287 ? 0.748 -18.290 29.747 1.00 37.81 287 TYR A N 1
ATOM 2280 C CA . TYR A 1 287 ? 1.624 -19.023 30.667 1.00 37.81 287 TYR A CA 1
ATOM 2281 C C . TYR A 1 287 ? 2.970 -19.445 30.053 1.00 37.81 287 TYR A C 1
ATOM 2283 O O . TYR A 1 287 ? 3.844 -19.904 30.788 1.00 37.81 287 TYR A O 1
ATOM 2291 N N . TYR A 1 288 ? 3.152 -19.296 28.736 1.00 41.66 288 TYR A N 1
ATOM 2292 C CA . TYR A 1 288 ? 4.333 -19.785 28.010 1.00 41.66 288 TYR A CA 1
ATOM 2293 C C . TYR A 1 288 ? 5.191 -18.679 27.363 1.00 41.66 288 TYR A C 1
ATOM 2295 O O . TYR A 1 288 ? 6.137 -19.000 26.641 1.00 41.66 288 TYR A O 1
ATOM 2303 N N . LEU A 1 289 ? 4.894 -17.401 27.630 1.00 41.34 289 LEU A N 1
ATOM 2304 C CA . LEU A 1 289 ? 5.685 -16.224 27.229 1.00 41.34 289 LEU A CA 1
ATOM 2305 C C . LEU A 1 289 ? 6.125 -15.434 28.464 1.00 41.34 289 LEU A C 1
ATOM 2307 O O . LEU A 1 289 ? 7.286 -14.969 28.464 1.00 41.34 289 LEU A O 1
#

Foldseek 3Di:
DLVVLVVLLVVLLVLLVDPDDLVSSLVVNCVSCVVLLVLQFDDDPPDDDDLSNQLLVLLLVAQLSVCVQLVLLPALVLQPDCPRSNNVSLVVLLVSLSNLLSLLVNLLDQSPPPVVVVPPDDPPVVVVSLVSSLSRRVVSLVRNLVSLQSNLRNLLCCLPPVSVVSGDPNLNCLPDDDPVVVCVVVVNDDPPDDPPDDDDPDRSSRVSSCSSVSSNLSSLSSNLSSCSNCVVVLLPPDPVVNCCSCCSGNVHNVVRDPPVSVVSNVVSVVSNVVSNCCVVPVDPVVVPD

Secondary structure (DSSP, 8-state):
-HHHHHHHHHHHHHHTT-SS-HHHHHHHHHHHHHHHHHHHSPPPTT----HHHHHHHHHTT-HHHHHHHHTTTS-GGGGSSTTSHHHHHHHHHHHHHHHHHHHHHHHSS-S-HHHHTT-SS-HHHHHHHHHHHHHHHHHHHGGGHHHHHHHHHHHHHTTSHHHHTTS-TTTGGGGSPPHHHHHHHTT-------TTSPPPPPPHHHHHHHHHHHHHHHHHHHHHHHHHHTHHHHHTS-HHHHHHHHHHTTTTTGGGS-HHHHHHHHHHHHHHHHHHHHHH-TTTSTT--

Mean predicted aligned error: 8.14 Å

Organism: NCBI:txid34504

pLDDT: mean 83.14, std 16.67, range [33.16, 98.19]

InterPro domains:
  IPR011989 Armadillo-like helical [G3DSA:1.25.10.10] (1-275)
  IPR045478 Exportin-5, C-terminal domain [PF19273] (3-269)

Solvent-accessible surface area (backbone atoms only — not comparable to full-atom values): 15930 Å² total; per-residue (Å²): 108,70,68,58,29,54,50,50,34,53,51,53,54,49,47,78,63,50,100,61,56,68,65,58,36,30,53,51,47,49,62,72,44,37,76,51,40,61,54,36,34,67,88,53,99,83,61,76,92,42,75,54,53,52,49,57,60,36,16,69,68,26,18,56,29,44,33,59,64,49,38,37,52,38,55,53,75,70,44,66,48,71,82,28,68,31,44,43,42,50,51,50,51,44,53,51,50,48,41,41,35,33,50,42,51,56,58,32,47,69,92,51,68,77,50,65,79,73,43,96,66,58,73,71,62,51,53,54,53,53,52,54,48,40,75,43,33,34,82,60,49,60,56,29,49,67,43,52,31,36,47,42,19,10,59,35,27,44,45,35,70,72,38,44,70,56,39,20,80,73,40,52,68,36,78,52,82,50,67,68,57,54,31,57,76,67,69,48,81,72,75,80,74,68,86,84,59,80,80,76,81,75,49,51,58,54,48,51,25,50,48,57,52,53,47,50,56,47,48,51,50,37,52,42,30,49,48,60,40,34,39,71,70,55,71,68,41,57,67,69,58,44,49,46,51,41,47,66,10,78,47,24,56,52,92,49,43,54,70,74,59,43,50,56,51,50,57,33,52,50,51,53,51,50,52,52,46,48,74,79,44,69,77,72,58,76,80,78,116

Nearest PDB structures (foldseek):
  5yu6-assembly1_A  TM=7.964E-01  e=5.702E-05  Homo sapiens
  5yu6-assembly2_C  TM=7.775E-01  e=4.639E-05  Homo sapiens
  5yu7-assembly1_A  TM=7.782E-01  e=1.667E-04  Homo sapiens
  8wg7-assembly1_R  TM=1.821E-01  e=2.388E+00  Homo sapiens

Radius of gyration: 20.74 Å; Cα contacts (8 Å, |Δi|>4): 284; chains: 1; bounding box: 54×37×58 Å